Protein AF-A0A920S2D6-F1 (afdb_monomer_lite)

pLDDT: mean 80.72, std 14.24, range [43.19, 95.69]

Radius of gyration: 33.29 Å; chains: 1; bounding box: 114×48×43 Å

Secondary structure (DSSP, 8-state):
-HHHHHHHHHHHHHHHHHHTT---------EE-TTSS-EETTT--S-EEEEEHHHHHHTT--BHHHHTTTSTTEEEEE-SS-EEEEETTEE--S-TTSEEEEEEEETTEEEEEGGGGG-B--SEEEEEEEES--HHHH-TT-SSEEEEEEEPPP-TTHHHHHHHHHHHHHHHHHHHHHHHHHHHHHHHHHHHHHHHHHHHHHHTT---

Sequence (208 aa):
MKRLISSAIAVTASVMFAITNIHAAELEEIIVTATKKEESLQDVSVSVSVISGDKIQEAGLHDLKDIGQYIPNFNVSENAISTIASMRGVGVGANQSFEQSVGLFVDGVHLAKGRQFRTGLFDVERVEVLRGPQGTLFGKNTLTGAINVISAKPEIGGDLAVKFHWLLKMRTVLISLMDILIFQQVIILQLDSLLKTEKMMATSLMPT

Structure (mmCIF, N/CA/C/O backbone):
data_AF-A0A920S2D6-F1
#
_entry.id   AF-A0A920S2D6-F1
#
loop_
_atom_site.group_PDB
_atom_site.id
_atom_site.type_symbol
_atom_site.label_atom_id
_atom_site.label_alt_id
_atom_site.label_comp_id
_atom_site.label_asym_id
_atom_site.label_entity_id
_atom_site.label_seq_id
_atom_site.pdbx_PDB_ins_code
_atom_site.Cartn_x
_atom_site.Cartn_y
_atom_site.Cartn_z
_atom_site.occupancy
_atom_site.B_iso_or_equiv
_atom_site.auth_seq_id
_atom_site.auth_comp_id
_atom_site.auth_asym_id
_atom_site.auth_atom_id
_atom_site.pdbx_PDB_model_num
ATOM 1 N N . MET A 1 1 ? -66.894 -4.249 19.439 1.00 54.44 1 MET A N 1
ATOM 2 C CA . MET A 1 1 ? -65.978 -5.039 18.581 1.00 54.44 1 MET A CA 1
ATOM 3 C C . MET A 1 1 ? -65.041 -4.176 17.726 1.00 54.44 1 MET A C 1
ATOM 5 O O . MET A 1 1 ? -63.842 -4.362 17.834 1.00 54.44 1 MET A O 1
ATOM 9 N N . LYS A 1 2 ? -65.515 -3.175 16.964 1.00 43.19 2 LYS A N 1
ATOM 10 C CA . LYS A 1 2 ? -64.662 -2.373 16.048 1.00 43.19 2 LYS A CA 1
ATOM 11 C C . LYS A 1 2 ? -63.514 -1.571 16.708 1.00 43.19 2 LYS A C 1
ATOM 13 O O . LYS A 1 2 ? -62.460 -1.415 16.108 1.00 43.19 2 LYS A O 1
ATOM 18 N N . ARG A 1 3 ? -63.683 -1.111 17.957 1.00 44.62 3 ARG A N 1
ATOM 19 C CA . ARG A 1 3 ? -62.665 -0.319 18.691 1.00 44.62 3 ARG A CA 1
ATOM 20 C C . ARG A 1 3 ? -61.480 -1.155 19.198 1.00 44.62 3 ARG A C 1
ATOM 22 O O . ARG A 1 3 ? -60.373 -0.643 19.245 1.00 44.62 3 ARG A O 1
ATOM 29 N N . LEU A 1 4 ? -61.711 -2.434 19.510 1.00 51.75 4 LEU A N 1
ATOM 30 C CA . LEU A 1 4 ? -60.673 -3.371 19.971 1.00 51.75 4 LEU A CA 1
ATOM 31 C C . LEU A 1 4 ? -59.782 -3.850 18.814 1.00 51.75 4 LEU A C 1
ATOM 33 O O . LEU A 1 4 ? -58.590 -4.075 18.990 1.00 51.75 4 LEU A O 1
ATOM 37 N N . ILE A 1 5 ? -60.356 -3.945 17.612 1.00 58.28 5 ILE A N 1
ATOM 38 C CA . ILE A 1 5 ? -59.632 -4.313 16.388 1.00 58.28 5 ILE A CA 1
ATOM 39 C C . ILE A 1 5 ? -58.692 -3.171 15.965 1.00 58.28 5 ILE A C 1
ATOM 41 O O . ILE A 1 5 ? -57.544 -3.412 15.607 1.00 58.28 5 ILE A O 1
ATOM 45 N N . SER A 1 6 ? -59.137 -1.916 16.090 1.00 47.62 6 SER A N 1
ATOM 46 C CA . SER A 1 6 ? -58.326 -0.740 15.743 1.00 47.62 6 SER A CA 1
ATOM 47 C C . SER A 1 6 ? -57.113 -0.543 16.659 1.00 47.62 6 SER A C 1
ATOM 49 O O . SER A 1 6 ? -56.064 -0.117 16.183 1.00 47.62 6 SER A O 1
ATOM 51 N N . SER A 1 7 ? -57.227 -0.854 17.956 1.00 53.28 7 SER A N 1
ATOM 52 C CA . SER A 1 7 ? -56.094 -0.779 18.888 1.00 53.28 7 SER A CA 1
ATOM 53 C C . SER A 1 7 ? -55.086 -1.907 18.667 1.00 53.28 7 SER A C 1
ATOM 55 O O . SER A 1 7 ? -53.887 -1.675 18.781 1.00 53.28 7 SER A O 1
ATOM 57 N N . ALA A 1 8 ? -55.547 -3.106 18.293 1.00 57.69 8 ALA A N 1
ATOM 58 C CA . ALA A 1 8 ? -54.663 -4.231 17.991 1.00 57.69 8 ALA A CA 1
ATOM 59 C C . ALA A 1 8 ? -53.781 -3.957 16.759 1.00 57.69 8 ALA A C 1
ATOM 61 O O . ALA A 1 8 ? -52.585 -4.238 16.800 1.00 57.69 8 ALA A O 1
ATOM 62 N N . ILE A 1 9 ? -54.345 -3.336 15.714 1.00 66.75 9 ILE A N 1
ATOM 63 C CA . ILE A 1 9 ? -53.629 -2.959 14.481 1.00 66.75 9 ILE A CA 1
ATOM 64 C C . ILE A 1 9 ? -52.579 -1.867 14.750 1.00 66.75 9 ILE A C 1
ATOM 66 O O . ILE A 1 9 ? -51.469 -1.926 14.226 1.00 66.75 9 ILE A O 1
ATOM 70 N N . ALA A 1 10 ? -52.893 -0.889 15.606 1.00 61.69 10 ALA A N 1
ATOM 71 C CA . ALA A 1 10 ? -51.961 0.186 15.949 1.00 61.69 10 ALA A CA 1
ATOM 72 C C . ALA A 1 10 ? -50.738 -0.315 16.746 1.00 61.69 10 ALA A C 1
ATOM 74 O O . ALA A 1 10 ? -49.619 0.155 16.528 1.00 61.69 10 ALA A O 1
ATOM 75 N N . VAL A 1 11 ? -50.936 -1.299 17.632 1.00 65.50 11 VAL A N 1
ATOM 76 C CA . VAL A 1 11 ? -49.851 -1.929 18.406 1.00 65.50 11 VAL A CA 1
ATOM 77 C C . VAL A 1 11 ? -48.978 -2.826 17.521 1.00 65.50 11 VAL A C 1
ATOM 79 O O . VAL A 1 11 ? -47.759 -2.830 17.661 1.00 65.50 11 VAL A O 1
ATOM 82 N N . THR A 1 12 ? -49.557 -3.540 16.551 1.00 60.94 12 THR A N 1
ATOM 83 C CA . THR A 1 12 ? -48.759 -4.352 15.609 1.00 60.94 12 THR A CA 1
ATOM 84 C C . THR A 1 12 ? -47.951 -3.493 14.634 1.00 60.94 12 THR A C 1
ATOM 86 O O . THR A 1 12 ? -46.803 -3.822 14.339 1.00 60.94 12 THR A O 1
ATOM 89 N N . ALA A 1 13 ? -48.497 -2.361 14.179 1.00 61.25 13 ALA A N 1
ATOM 90 C CA . ALA A 1 13 ? -47.793 -1.441 13.284 1.00 61.25 13 ALA A CA 1
ATOM 91 C C . ALA A 1 13 ? -46.580 -0.760 13.949 1.00 61.25 13 ALA A C 1
ATOM 93 O O . ALA A 1 13 ? -45.547 -0.569 13.311 1.00 61.25 13 ALA A O 1
ATOM 94 N N . SER A 1 14 ? -46.677 -0.434 15.241 1.00 58.62 14 SER A N 1
ATOM 95 C CA . SER A 1 14 ? -45.576 0.178 16.000 1.00 58.62 14 SER A CA 1
ATOM 96 C C . SER A 1 14 ? -44.446 -0.814 16.299 1.00 58.62 14 SER A C 1
ATOM 98 O O . SER A 1 14 ? -43.276 -0.442 16.233 1.00 58.62 14 SER A O 1
ATOM 100 N N . VAL A 1 15 ? -44.770 -2.093 16.519 1.00 58.69 15 VAL A N 1
ATOM 101 C CA . VAL A 1 15 ? -43.766 -3.164 16.644 1.00 58.69 15 VAL A CA 1
ATOM 102 C C . VAL A 1 15 ? -43.052 -3.417 15.310 1.00 58.69 15 VAL A C 1
ATOM 104 O O . VAL A 1 15 ? -41.833 -3.549 15.298 1.00 58.69 15 VAL A O 1
ATOM 107 N N . MET A 1 16 ? -43.759 -3.396 14.173 1.00 57.84 16 MET A N 1
ATOM 108 C CA . MET A 1 16 ? -43.137 -3.549 12.845 1.00 57.84 16 MET A CA 1
ATOM 109 C C . MET A 1 16 ? -42.164 -2.410 12.496 1.00 57.84 16 MET A C 1
ATOM 111 O O . MET A 1 16 ? -41.121 -2.672 11.902 1.00 57.84 16 MET A O 1
ATOM 115 N N . PHE A 1 17 ? -42.455 -1.171 12.908 1.00 55.50 17 PHE A N 1
ATOM 116 C CA . PHE A 1 17 ? -41.582 -0.013 12.660 1.00 55.50 17 PHE A CA 1
ATOM 117 C C . PHE A 1 17 ? -40.307 -0.008 13.528 1.00 55.50 17 PHE A C 1
ATOM 119 O O . PHE A 1 17 ? -39.273 0.535 13.134 1.00 55.50 17 PHE A O 1
ATOM 126 N N . ALA A 1 18 ? -40.352 -0.635 14.708 1.00 54.56 18 ALA A N 1
ATOM 127 C CA . ALA A 1 18 ? -39.183 -0.779 15.576 1.00 54.56 18 ALA A CA 1
ATOM 128 C C . ALA A 1 18 ? -38.173 -1.811 15.038 1.00 54.56 18 ALA A C 1
ATOM 130 O O . ALA A 1 18 ? -36.971 -1.646 15.225 1.00 54.56 18 ALA A O 1
ATOM 131 N N . ILE A 1 19 ? -38.643 -2.842 14.325 1.00 56.62 19 ILE A N 1
ATOM 132 C CA . ILE A 1 19 ? -37.787 -3.918 13.796 1.00 56.62 19 ILE A CA 1
ATOM 133 C C . ILE A 1 19 ? -37.000 -3.453 12.554 1.00 56.62 19 ILE A C 1
ATOM 135 O O . ILE A 1 19 ? -35.908 -3.948 12.295 1.00 56.62 19 ILE A O 1
ATOM 139 N N . THR A 1 20 ? -37.493 -2.457 11.808 1.00 53.81 20 THR A N 1
ATOM 140 C CA . THR A 1 20 ? -36.834 -1.950 10.588 1.00 53.81 20 THR A CA 1
ATOM 141 C C . THR A 1 20 ? -35.658 -0.997 10.834 1.00 53.81 20 THR A C 1
ATOM 143 O O . THR A 1 20 ? -34.887 -0.752 9.910 1.00 53.81 20 THR A O 1
ATOM 146 N N . ASN A 1 21 ? -35.486 -0.474 12.055 1.00 48.88 21 ASN A N 1
ATOM 147 C CA . ASN A 1 21 ? -34.444 0.513 12.387 1.00 48.88 21 ASN A CA 1
ATOM 148 C C . ASN A 1 21 ? -33.174 -0.091 13.020 1.00 48.88 21 ASN A C 1
ATOM 150 O O . ASN A 1 21 ? -32.284 0.646 13.437 1.00 48.88 21 ASN A O 1
ATOM 154 N N . ILE A 1 22 ? -33.052 -1.421 13.066 1.00 46.78 22 ILE A N 1
ATOM 155 C CA . ILE A 1 22 ? -31.831 -2.117 13.502 1.00 46.78 22 ILE A CA 1
ATOM 156 C C . ILE A 1 22 ? -30.945 -2.363 12.271 1.00 46.78 22 ILE A C 1
ATOM 158 O O . ILE A 1 22 ? -30.680 -3.489 11.875 1.00 46.78 22 ILE A O 1
ATOM 162 N N . HIS A 1 23 ? -30.522 -1.284 11.626 1.00 43.97 23 HIS A N 1
ATOM 163 C CA . HIS A 1 23 ? -29.331 -1.284 10.783 1.00 43.97 23 HIS A CA 1
ATOM 164 C C . HIS A 1 23 ? -28.426 -0.214 11.378 1.00 43.97 23 HIS A C 1
ATOM 166 O O . HIS A 1 23 ? -28.357 0.915 10.895 1.00 43.97 23 HIS A O 1
ATOM 172 N N . ALA A 1 24 ? -27.816 -0.544 12.518 1.00 48.22 24 ALA A N 1
ATOM 173 C CA . ALA A 1 24 ? -26.667 0.209 12.980 1.00 48.22 24 ALA A CA 1
ATOM 174 C C . ALA A 1 24 ? -25.650 0.170 11.835 1.00 48.22 24 ALA A C 1
ATOM 176 O O . ALA A 1 24 ? -25.319 -0.910 11.352 1.00 48.22 24 ALA A O 1
ATOM 177 N N . ALA A 1 25 ? -25.233 1.337 11.352 1.00 50.03 25 ALA A N 1
ATOM 178 C CA . ALA A 1 25 ? -24.098 1.438 10.455 1.00 50.03 25 ALA A CA 1
ATOM 179 C C . ALA A 1 25 ? -22.881 0.903 11.221 1.00 50.03 25 ALA A C 1
ATOM 181 O O . ALA A 1 25 ? -22.296 1.616 12.036 1.00 50.03 25 ALA A O 1
ATOM 182 N N . GLU A 1 26 ? -22.573 -0.380 11.041 1.00 57.78 26 GLU A N 1
ATOM 183 C CA . GLU A 1 26 ? -21.310 -0.958 11.473 1.00 57.78 26 GLU A CA 1
ATOM 184 C C . GLU A 1 26 ? -20.218 -0.192 10.727 1.00 57.78 26 GLU A C 1
ATOM 186 O O . GLU A 1 26 ? -20.164 -0.193 9.498 1.00 57.78 26 GLU A O 1
ATOM 191 N N . LEU A 1 27 ? -19.401 0.557 11.469 1.00 63.09 27 LEU A N 1
ATOM 192 C CA . LEU A 1 27 ? -18.166 1.094 10.921 1.00 63.09 27 LEU A CA 1
ATOM 193 C C . LEU A 1 27 ? -17.284 -0.106 10.582 1.00 63.09 27 LEU A C 1
ATOM 195 O O . LEU A 1 27 ? -16.836 -0.805 11.488 1.00 63.09 27 LEU A O 1
ATOM 199 N N . GLU A 1 28 ? -17.048 -0.339 9.292 1.00 69.81 28 GLU A N 1
ATOM 200 C CA . GLU A 1 28 ? -16.042 -1.299 8.850 1.00 69.81 28 GLU A CA 1
ATOM 201 C C . GLU A 1 28 ? -14.675 -0.850 9.362 1.00 69.81 28 GLU A C 1
ATOM 203 O O . GLU A 1 28 ? -14.119 0.176 8.955 1.00 69.81 28 GLU A O 1
ATOM 208 N N . GLU A 1 29 ? -14.147 -1.616 10.308 1.00 78.69 29 GLU A N 1
ATOM 209 C CA . GLU A 1 29 ? -12.817 -1.393 10.833 1.00 78.69 29 GLU A CA 1
ATOM 210 C C . GLU A 1 29 ? -11.783 -1.966 9.861 1.00 78.69 29 GLU A C 1
ATOM 212 O O . GLU A 1 29 ? -11.682 -3.176 9.658 1.00 78.69 29 GLU A O 1
ATOM 217 N N . ILE A 1 30 ? -10.991 -1.083 9.254 1.00 83.06 30 ILE A N 1
ATOM 218 C CA . ILE A 1 30 ? -9.910 -1.484 8.356 1.00 83.06 30 ILE A CA 1
ATOM 219 C C . ILE A 1 30 ? -8.668 -1.769 9.196 1.00 83.06 30 ILE A C 1
ATOM 221 O O . ILE A 1 30 ? -7.994 -0.844 9.656 1.00 83.06 30 ILE A O 1
ATOM 225 N N . ILE A 1 31 ? -8.350 -3.052 9.355 1.00 87.75 31 ILE A N 1
ATOM 226 C CA . ILE A 1 31 ? -7.101 -3.496 9.974 1.00 87.75 31 ILE A CA 1
ATOM 227 C C . ILE A 1 31 ? -5.974 -3.422 8.948 1.00 87.75 31 ILE A C 1
ATOM 229 O O . ILE A 1 31 ? -6.094 -3.905 7.820 1.00 87.75 31 ILE A O 1
ATOM 233 N N . VAL A 1 32 ? -4.859 -2.821 9.349 1.00 90.00 32 VAL A N 1
ATOM 234 C CA . VAL A 1 32 ? -3.671 -2.669 8.514 1.00 90.00 32 VAL A CA 1
ATOM 235 C C . VAL A 1 32 ? -2.442 -3.238 9.193 1.00 90.00 32 VAL A C 1
ATOM 237 O O . VAL A 1 32 ? -2.378 -3.375 10.408 1.00 90.00 32 VAL A O 1
ATOM 240 N N . THR A 1 33 ? -1.430 -3.520 8.383 1.00 88.75 33 THR A N 1
ATOM 241 C CA . THR A 1 33 ? -0.115 -4.017 8.805 1.00 88.75 33 THR A CA 1
ATOM 242 C C . THR A 1 33 ? 1.012 -3.031 8.497 1.00 88.75 33 THR A C 1
ATOM 244 O O . THR A 1 33 ? 2.189 -3.400 8.447 1.00 88.75 33 THR A O 1
ATOM 247 N N . ALA A 1 34 ? 0.664 -1.753 8.325 1.00 82.81 34 ALA A N 1
ATOM 248 C CA . ALA A 1 34 ? 1.581 -0.674 7.966 1.00 82.81 34 ALA A CA 1
ATOM 249 C C . ALA A 1 34 ? 2.788 -0.569 8.924 1.00 82.81 34 ALA A C 1
ATOM 251 O O . ALA A 1 34 ? 3.903 -0.279 8.494 1.00 82.81 34 ALA A O 1
ATOM 252 N N . THR A 1 35 ? 2.597 -0.864 10.211 1.00 85.12 35 THR A N 1
ATOM 253 C CA . THR A 1 35 ? 3.624 -0.822 11.269 1.00 85.12 35 THR A CA 1
ATOM 254 C C . THR A 1 35 ? 4.215 -2.197 11.602 1.00 85.12 35 THR A C 1
ATOM 256 O O . THR A 1 35 ? 4.869 -2.359 12.633 1.00 85.12 35 THR A O 1
ATOM 259 N N . LYS A 1 36 ? 4.010 -3.203 10.733 1.00 86.25 36 LYS A N 1
ATOM 260 C CA . LYS A 1 36 ? 4.315 -4.631 10.980 1.00 86.25 36 LYS A CA 1
ATOM 261 C C . LYS A 1 36 ? 3.527 -5.250 12.144 1.00 86.25 36 LYS A C 1
ATOM 263 O O . LYS A 1 36 ? 3.859 -6.343 12.595 1.00 86.25 36 LYS A O 1
ATOM 268 N N . LYS A 1 37 ? 2.484 -4.568 12.609 1.00 88.19 37 LYS A N 1
ATOM 269 C CA . LYS A 1 37 ? 1.503 -5.040 13.587 1.00 88.19 37 LYS A CA 1
ATOM 270 C C . LYS A 1 37 ? 0.111 -4.795 13.024 1.00 88.19 37 LYS A C 1
ATOM 272 O O . LYS A 1 37 ? -0.055 -3.866 12.241 1.00 88.19 37 LYS A O 1
ATOM 277 N N . GLU A 1 38 ? -0.841 -5.638 13.404 1.00 89.38 38 GLU A N 1
ATOM 278 C CA . GLU A 1 38 ? -2.251 -5.438 13.075 1.00 89.38 38 GLU A CA 1
ATOM 279 C C . GLU A 1 38 ? -2.801 -4.300 13.941 1.00 89.38 38 GLU A C 1
ATOM 281 O O . GLU A 1 38 ? -2.854 -4.414 15.165 1.00 89.38 38 GLU A O 1
ATOM 286 N N . GLU A 1 39 ? -3.141 -3.182 13.303 1.00 89.12 39 GLU A N 1
ATOM 287 C CA . GLU A 1 39 ? -3.654 -1.971 13.948 1.00 89.12 39 GLU A CA 1
ATOM 288 C C . GLU A 1 39 ? -4.807 -1.394 13.119 1.00 89.12 39 GLU A C 1
ATOM 290 O O . GLU A 1 39 ? -4.848 -1.551 11.896 1.00 89.12 39 GLU A O 1
ATOM 295 N N . SER A 1 40 ? -5.745 -0.710 13.774 1.00 91.00 40 SER A N 1
ATOM 296 C CA . SER A 1 40 ? -6.823 0.003 13.089 1.00 91.00 40 SER A CA 1
ATOM 297 C C . SER A 1 40 ? -6.255 1.154 12.264 1.00 91.00 40 SER A C 1
ATOM 299 O O . SER A 1 40 ? -5.409 1.908 12.749 1.00 91.00 40 SER A O 1
ATOM 301 N N . LEU A 1 41 ? -6.745 1.359 11.037 1.00 88.06 41 LEU A N 1
ATOM 302 C CA . LEU A 1 41 ? -6.325 2.475 10.179 1.00 88.06 41 LEU A CA 1
ATOM 303 C C . LEU A 1 41 ? -6.440 3.843 10.882 1.00 88.06 41 LEU A C 1
ATOM 305 O O . LEU A 1 41 ? -5.667 4.751 10.582 1.00 88.06 41 LEU A O 1
ATOM 309 N N . GLN A 1 42 ? -7.390 3.983 11.811 1.00 88.00 42 GLN A N 1
ATOM 310 C CA . GLN A 1 42 ? -7.630 5.216 12.566 1.00 88.00 42 GLN A CA 1
ATOM 311 C C . GLN A 1 42 ? -6.576 5.479 13.656 1.00 88.00 42 GLN A C 1
ATOM 313 O O . GLN A 1 42 ? -6.322 6.637 13.980 1.00 88.00 42 GLN A O 1
ATOM 318 N N . ASP A 1 43 ? -5.931 4.430 14.172 1.00 89.62 43 ASP A N 1
ATOM 319 C CA . ASP A 1 43 ? -4.952 4.510 15.267 1.00 89.62 43 ASP A CA 1
ATOM 320 C C . ASP A 1 43 ? -3.498 4.548 14.769 1.00 89.62 43 ASP A C 1
ATOM 322 O O . ASP A 1 43 ? -2.557 4.857 15.509 1.00 89.62 43 ASP A O 1
ATOM 326 N N . VAL A 1 44 ? -3.291 4.247 13.487 1.00 89.38 44 VAL A N 1
ATOM 327 C CA . VAL A 1 44 ? -1.966 4.163 12.877 1.00 89.38 44 VAL A CA 1
ATOM 328 C C . VAL A 1 44 ? -1.330 5.550 12.777 1.00 89.38 44 VAL A C 1
ATOM 330 O O . VAL A 1 44 ? -1.765 6.430 12.037 1.00 89.38 44 VAL A O 1
ATOM 333 N N . SER A 1 45 ? -0.205 5.726 13.470 1.00 86.19 45 SER A N 1
ATOM 334 C CA . SER A 1 45 ? 0.525 7.001 13.555 1.00 86.19 45 SER A CA 1
ATOM 335 C C . SER A 1 45 ? 1.453 7.273 12.356 1.00 86.19 45 SER A C 1
ATOM 337 O O . SER A 1 45 ? 2.487 7.929 12.490 1.00 86.19 45 SER A O 1
ATOM 339 N N . VAL A 1 46 ? 1.117 6.764 11.168 1.00 86.81 46 VAL A N 1
ATOM 340 C CA . VAL A 1 46 ? 1.852 7.018 9.918 1.00 86.81 46 VAL A CA 1
ATOM 341 C C . VAL A 1 46 ? 0.896 7.390 8.792 1.00 86.81 46 VAL A C 1
ATOM 343 O O . VAL A 1 46 ? -0.260 6.984 8.768 1.00 86.81 46 VAL A O 1
ATOM 346 N N . SER A 1 47 ? 1.383 8.163 7.817 1.00 89.88 47 SER A N 1
ATOM 347 C CA . SER A 1 47 ? 0.576 8.528 6.650 1.00 89.88 47 SER A CA 1
ATOM 348 C C . SER A 1 47 ? 0.418 7.326 5.721 1.00 89.88 47 SER A C 1
ATOM 350 O O . SER A 1 47 ? 1.227 7.119 4.814 1.00 89.88 47 SER A O 1
ATOM 352 N N . VAL A 1 48 ? -0.638 6.555 5.947 1.00 91.38 48 VAL A N 1
ATOM 353 C CA . VAL A 1 48 ? -1.018 5.400 5.137 1.00 91.38 48 VAL A CA 1
ATOM 354 C C . VAL A 1 48 ? -2.296 5.704 4.356 1.00 91.38 48 VAL A C 1
ATOM 356 O O . VAL A 1 48 ? -3.139 6.498 4.773 1.00 91.38 48 VAL A O 1
ATOM 359 N N . SER A 1 49 ? -2.417 5.117 3.175 1.00 93.12 49 SER A N 1
ATOM 360 C CA . SER A 1 49 ? -3.690 4.979 2.478 1.00 93.12 49 SER A CA 1
ATOM 361 C C . SER A 1 49 ? -3.901 3.525 2.121 1.00 93.12 49 SER A C 1
ATOM 363 O O . SER A 1 49 ? -2.949 2.835 1.771 1.00 93.12 49 SER A O 1
ATOM 365 N N . VAL A 1 50 ? -5.146 3.079 2.214 1.00 93.94 50 VAL A N 1
ATOM 366 C CA . VAL A 1 50 ? -5.518 1.684 2.003 1.00 93.94 50 VAL A CA 1
ATOM 367 C C . VAL A 1 50 ? -6.570 1.628 0.918 1.00 93.94 50 VAL A C 1
ATOM 369 O O . VAL A 1 50 ? -7.490 2.444 0.909 1.00 93.94 50 VAL A O 1
ATOM 372 N N . ILE A 1 51 ? -6.425 0.668 0.015 1.00 94.06 51 ILE A N 1
ATOM 373 C CA . ILE A 1 51 ? -7.462 0.301 -0.944 1.00 94.06 51 ILE A CA 1
ATOM 374 C C . ILE A 1 51 ? -7.783 -1.170 -0.703 1.00 94.06 51 ILE A C 1
ATOM 376 O O . ILE A 1 51 ? -6.880 -2.004 -0.764 1.00 94.06 51 ILE A O 1
ATOM 380 N N . SER A 1 52 ? -9.039 -1.474 -0.379 1.00 93.94 52 SER A N 1
ATOM 381 C CA . SER A 1 52 ? -9.507 -2.844 -0.150 1.00 93.94 52 SER A CA 1
ATOM 382 C C . SER A 1 52 ? -9.584 -3.643 -1.452 1.00 93.94 52 SER A C 1
ATOM 384 O O . SER A 1 52 ? -9.735 -3.073 -2.535 1.00 93.94 52 SER A O 1
ATOM 386 N N . GLY A 1 53 ? -9.513 -4.967 -1.338 1.00 92.75 53 GLY A N 1
ATOM 387 C CA . GLY A 1 53 ? -9.689 -5.914 -2.437 1.00 92.75 53 GLY A CA 1
ATOM 388 C C . GLY A 1 53 ? -11.011 -5.726 -3.169 1.00 92.75 53 GLY A C 1
ATOM 389 O O . GLY A 1 53 ? -11.025 -5.622 -4.394 1.00 92.75 53 GLY A O 1
ATOM 390 N N . ASP A 1 54 ? -12.099 -5.545 -2.419 1.00 92.06 54 ASP A N 1
ATOM 391 C CA . ASP A 1 54 ? -13.422 -5.264 -2.984 1.00 92.06 54 ASP A CA 1
ATOM 392 C C . ASP A 1 54 ? -13.404 -4.003 -3.844 1.00 92.06 54 ASP A C 1
ATOM 394 O O . ASP A 1 54 ? -13.961 -3.981 -4.941 1.00 92.06 54 ASP A O 1
ATOM 398 N N . LYS A 1 55 ? -12.698 -2.957 -3.393 1.00 92.69 55 LYS A N 1
ATOM 399 C CA . LYS A 1 55 ? -12.591 -1.717 -4.160 1.00 92.69 55 LYS A CA 1
ATOM 400 C C . LYS A 1 55 ? -11.731 -1.879 -5.407 1.00 92.69 55 LYS A C 1
ATOM 402 O O . LYS A 1 55 ? -12.067 -1.310 -6.444 1.00 92.69 55 LYS A O 1
ATOM 407 N N . ILE A 1 56 ? -10.643 -2.644 -5.315 1.00 94.38 56 ILE A N 1
ATOM 408 C CA . ILE A 1 56 ? -9.789 -3.003 -6.457 1.00 94.38 56 ILE A CA 1
ATOM 409 C C . ILE A 1 56 ? -10.622 -3.733 -7.514 1.00 94.38 56 ILE A C 1
ATOM 411 O O . ILE A 1 56 ? -10.545 -3.392 -8.694 1.00 94.38 56 ILE A O 1
ATOM 415 N N . GLN A 1 57 ? -11.470 -4.673 -7.093 1.00 92.69 57 GLN A N 1
ATOM 416 C CA . GLN A 1 57 ? -12.323 -5.444 -7.989 1.00 92.69 57 GLN A CA 1
ATOM 417 C C . GLN A 1 57 ? -13.463 -4.604 -8.583 1.00 92.69 57 GLN A C 1
ATOM 419 O O . GLN A 1 57 ? -13.659 -4.621 -9.797 1.00 92.69 57 GLN A O 1
ATOM 424 N N . GLU A 1 58 ? -14.181 -3.835 -7.760 1.00 93.50 58 GLU A N 1
ATOM 425 C CA . GLU A 1 58 ? -15.299 -2.984 -8.190 1.00 93.50 58 GLU A CA 1
ATOM 426 C C . GLU A 1 58 ? -14.842 -1.905 -9.182 1.00 93.50 58 GLU A C 1
ATOM 428 O O . GLU A 1 58 ? -15.500 -1.658 -10.193 1.00 93.50 58 GLU A O 1
ATOM 433 N N . ALA A 1 59 ? -13.703 -1.264 -8.909 1.00 93.31 59 ALA A N 1
ATOM 434 C CA . ALA A 1 59 ? -13.166 -0.202 -9.752 1.00 93.31 59 ALA A CA 1
ATOM 435 C C . ALA A 1 59 ? -12.335 -0.719 -10.941 1.00 93.31 59 ALA A C 1
ATOM 437 O O . ALA A 1 59 ? -11.857 0.094 -11.732 1.00 93.31 59 ALA A O 1
ATOM 438 N N . GLY A 1 60 ? -12.167 -2.041 -11.080 1.00 92.56 60 GLY A N 1
ATOM 439 C CA . GLY A 1 60 ? -11.409 -2.653 -12.173 1.00 92.56 60 GLY A CA 1
ATOM 440 C C . GLY A 1 60 ? -9.929 -2.265 -12.177 1.00 92.56 60 GLY A C 1
ATOM 441 O O . GLY A 1 60 ? -9.365 -2.028 -13.241 1.00 92.56 60 GLY A O 1
ATOM 442 N N . LEU A 1 61 ? -9.311 -2.151 -10.999 1.00 94.44 61 LEU A N 1
ATOM 443 C CA . LEU A 1 61 ? -7.898 -1.790 -10.866 1.00 94.44 61 LEU A CA 1
ATOM 444 C C . LEU A 1 61 ? -7.050 -3.040 -11.089 1.00 94.44 61 LEU A C 1
ATOM 446 O O . LEU A 1 61 ? -7.160 -4.011 -10.341 1.00 94.44 61 LEU A O 1
ATOM 450 N N . HIS A 1 62 ? -6.208 -3.034 -12.117 1.00 94.00 62 HIS A N 1
ATOM 451 C CA . HIS A 1 62 ? -5.478 -4.232 -12.528 1.00 94.00 62 HIS A CA 1
ATOM 452 C C . HIS A 1 62 ? -4.038 -4.260 -12.023 1.00 94.00 62 HIS A C 1
ATOM 454 O O . HIS A 1 62 ? -3.462 -5.339 -11.885 1.00 94.00 62 HIS A O 1
ATOM 460 N N . ASP A 1 63 ? -3.447 -3.100 -11.744 1.00 93.94 63 ASP A N 1
ATOM 461 C CA . ASP A 1 63 ? -2.051 -2.980 -11.334 1.00 93.94 63 ASP A CA 1
ATOM 462 C C . ASP A 1 63 ? -1.799 -1.775 -10.402 1.00 93.94 63 ASP A C 1
ATOM 464 O O . ASP A 1 63 ? -2.691 -0.996 -10.055 1.00 93.94 63 ASP A O 1
ATOM 468 N N . LEU A 1 64 ? -0.543 -1.604 -9.979 1.00 94.62 64 LEU A N 1
ATOM 469 C CA . LEU A 1 64 ? -0.140 -0.493 -9.111 1.00 94.62 64 LEU A CA 1
ATOM 470 C C . LEU A 1 64 ? -0.195 0.886 -9.786 1.00 94.62 64 LEU A C 1
ATOM 472 O O . LEU A 1 64 ? -0.174 1.902 -9.088 1.00 94.62 64 LEU A O 1
ATOM 476 N N . LYS A 1 65 ? -0.243 0.958 -11.117 1.00 94.38 65 LYS A N 1
ATOM 477 C CA . LYS A 1 65 ? -0.404 2.225 -11.835 1.00 94.38 65 LYS A CA 1
ATOM 478 C C . LYS A 1 65 ? -1.839 2.723 -11.706 1.00 94.38 65 LYS A C 1
ATOM 480 O O . LYS A 1 65 ? -2.028 3.916 -11.468 1.00 94.38 65 LYS A O 1
ATOM 485 N N . ASP A 1 66 ? -2.818 1.825 -11.751 1.00 94.38 66 ASP A N 1
ATOM 486 C CA . ASP A 1 66 ? -4.223 2.157 -11.493 1.00 94.38 66 ASP A CA 1
ATOM 487 C C . ASP A 1 66 ? -4.438 2.630 -10.048 1.00 94.38 66 ASP A C 1
ATOM 489 O O . ASP A 1 66 ? -5.110 3.635 -9.811 1.00 94.38 66 ASP A O 1
ATOM 493 N N . ILE A 1 67 ? -3.772 1.991 -9.079 1.00 93.94 67 ILE A N 1
ATOM 494 C CA . ILE A 1 67 ? -3.763 2.429 -7.669 1.00 93.94 67 ILE A CA 1
ATOM 495 C C . ILE A 1 67 ? -3.266 3.876 -7.527 1.00 93.94 67 ILE A C 1
ATOM 497 O O . ILE A 1 67 ? -3.800 4.644 -6.723 1.00 93.94 67 ILE A O 1
ATOM 501 N N . GLY A 1 68 ? -2.276 4.283 -8.328 1.00 92.25 68 GLY A N 1
ATOM 502 C CA . GLY A 1 68 ? -1.752 5.653 -8.352 1.00 92.25 68 GLY A CA 1
ATOM 503 C C . GLY A 1 68 ? -2.805 6.730 -8.633 1.00 92.25 68 GLY A C 1
ATOM 504 O O . GLY A 1 68 ? -2.637 7.867 -8.204 1.00 92.25 68 GLY A O 1
ATOM 505 N N . GLN A 1 69 ? -3.924 6.386 -9.276 1.00 91.31 69 GLN A N 1
ATOM 506 C CA . GLN A 1 69 ? -5.017 7.330 -9.541 1.00 91.31 69 GLN A CA 1
ATOM 507 C C . GLN A 1 69 ? -5.824 7.674 -8.278 1.00 91.31 69 GLN A C 1
ATOM 509 O O . GLN A 1 69 ? -6.418 8.747 -8.194 1.00 91.31 69 GLN A O 1
ATOM 514 N N . TYR A 1 70 ? -5.819 6.785 -7.282 1.00 92.19 70 TYR A N 1
ATOM 515 C CA . TYR A 1 70 ? -6.548 6.937 -6.020 1.00 92.19 70 TYR A CA 1
ATOM 516 C C . TYR A 1 70 ? -5.651 7.416 -4.878 1.00 92.19 70 TYR A C 1
ATOM 518 O O . TYR A 1 70 ? -6.136 7.961 -3.884 1.00 92.19 70 TYR A O 1
ATOM 526 N N . ILE A 1 71 ? -4.337 7.219 -5.003 1.00 92.44 71 ILE A N 1
ATOM 527 C CA . ILE A 1 71 ? -3.379 7.583 -3.966 1.00 92.44 71 ILE A CA 1
ATOM 528 C C . ILE A 1 71 ? -2.692 8.906 -4.315 1.00 92.44 71 ILE A C 1
ATOM 530 O O . ILE A 1 71 ? -1.910 8.976 -5.264 1.00 92.44 71 ILE A O 1
ATOM 534 N N . PRO A 1 72 ? -2.883 9.964 -3.508 1.00 88.12 72 PRO A N 1
ATOM 535 C CA . PRO A 1 72 ? -2.263 11.245 -3.789 1.00 88.12 72 PRO A CA 1
ATOM 536 C C . PRO A 1 72 ? -0.742 11.136 -3.702 1.00 88.12 72 PRO A C 1
ATOM 538 O O . PRO A 1 72 ? -0.187 10.576 -2.750 1.00 88.12 72 PRO A O 1
ATOM 541 N N . ASN A 1 73 ? -0.071 11.770 -4.663 1.00 90.38 73 ASN A N 1
ATOM 542 C CA . ASN A 1 73 ? 1.384 11.821 -4.759 1.00 90.38 73 ASN A CA 1
ATOM 543 C C . ASN A 1 73 ? 2.053 10.456 -4.967 1.00 90.38 73 ASN A C 1
ATOM 545 O O . ASN A 1 73 ? 3.234 10.345 -4.655 1.00 90.38 73 ASN A O 1
ATOM 549 N N . PHE A 1 74 ? 1.349 9.444 -5.471 1.00 93.88 74 PHE A N 1
ATOM 550 C CA . PHE A 1 74 ? 1.941 8.189 -5.925 1.00 93.88 74 PHE A CA 1
ATOM 551 C C . PHE A 1 74 ? 1.710 8.039 -7.429 1.00 93.88 74 PHE A C 1
ATOM 553 O O . PHE A 1 74 ? 0.615 8.290 -7.916 1.00 93.88 74 PHE A O 1
ATOM 560 N N . ASN A 1 75 ? 2.748 7.671 -8.174 1.00 93.75 75 ASN A N 1
ATOM 561 C CA . ASN A 1 75 ? 2.648 7.470 -9.612 1.00 93.75 75 ASN A CA 1
ATOM 562 C C . ASN A 1 75 ? 3.568 6.334 -10.059 1.00 93.75 75 ASN A C 1
ATOM 564 O O . ASN A 1 75 ? 4.716 6.237 -9.622 1.00 93.75 75 ASN A O 1
ATOM 568 N N . VAL A 1 76 ? 3.083 5.519 -10.992 1.00 93.88 76 VAL A N 1
ATOM 569 C CA . VAL A 1 76 ? 3.888 4.512 -11.684 1.00 93.88 76 VAL A CA 1
ATOM 570 C C . VAL A 1 76 ? 3.927 4.883 -13.158 1.00 93.88 76 VAL A C 1
ATOM 572 O O . VAL A 1 76 ? 2.915 4.868 -13.851 1.00 93.88 76 VAL A O 1
ATOM 575 N N . SER A 1 77 ? 5.113 5.242 -13.638 1.00 91.62 77 SER A N 1
ATOM 576 C CA . SER A 1 77 ? 5.364 5.484 -15.055 1.00 91.62 77 SER A CA 1
ATOM 577 C C . SER A 1 77 ? 5.972 4.237 -15.676 1.00 91.62 77 SER A C 1
ATOM 579 O O . SER A 1 77 ? 6.913 3.663 -15.131 1.00 91.62 77 SER A O 1
ATOM 581 N N . GLU A 1 78 ? 5.459 3.815 -16.823 1.00 89.69 78 GLU A N 1
ATOM 582 C CA . GLU A 1 78 ? 5.970 2.663 -17.5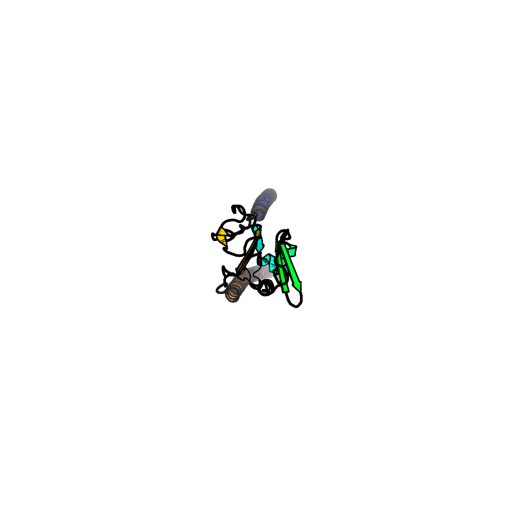56 1.00 89.69 78 GLU A CA 1
ATOM 583 C C . GLU A 1 78 ? 6.202 3.006 -19.029 1.00 89.69 78 GLU A C 1
ATOM 585 O O . GLU A 1 78 ? 5.475 3.787 -19.640 1.00 89.69 78 GLU A O 1
ATOM 590 N N . ASN A 1 79 ? 7.229 2.397 -19.610 1.00 86.31 79 ASN A N 1
ATOM 591 C CA . ASN A 1 79 ? 7.462 2.345 -21.046 1.00 86.31 79 ASN A CA 1
ATOM 592 C C . ASN A 1 79 ? 7.920 0.925 -21.427 1.00 86.31 79 ASN A C 1
ATOM 594 O O . ASN A 1 79 ? 7.990 0.034 -20.580 1.00 86.31 79 ASN A O 1
ATOM 598 N N . ALA A 1 80 ? 8.259 0.700 -22.699 1.00 84.94 80 ALA A N 1
ATOM 599 C CA . ALA A 1 80 ? 8.616 -0.630 -23.205 1.00 84.94 80 ALA A CA 1
ATOM 600 C C . ALA A 1 80 ? 9.783 -1.308 -22.454 1.00 84.94 80 ALA A C 1
ATOM 602 O O . ALA A 1 80 ? 9.883 -2.533 -22.446 1.00 84.94 80 ALA A O 1
ATOM 603 N N . ILE A 1 81 ? 10.667 -0.524 -21.832 1.00 84.88 81 ILE A N 1
ATOM 604 C CA . ILE A 1 81 ? 11.911 -1.009 -21.225 1.00 84.88 81 ILE A CA 1
ATOM 605 C C . ILE A 1 81 ? 12.030 -0.690 -19.734 1.00 84.88 81 ILE A C 1
ATOM 607 O O . ILE A 1 81 ? 12.906 -1.222 -19.069 1.00 84.88 81 ILE A O 1
ATOM 611 N N . SER A 1 82 ? 11.212 0.178 -19.163 1.00 88.62 82 SER A N 1
ATOM 612 C CA . SER A 1 82 ? 11.407 0.652 -17.795 1.00 88.62 82 SER A CA 1
ATOM 613 C C . SER A 1 82 ? 10.083 0.944 -17.121 1.00 88.62 82 SER A C 1
ATOM 615 O O . SER A 1 82 ? 9.118 1.367 -17.751 1.00 88.62 82 SER A O 1
ATOM 617 N N . THR A 1 83 ? 10.074 0.722 -15.816 1.00 92.56 83 THR A N 1
ATOM 618 C CA . THR A 1 83 ? 8.970 1.055 -14.929 1.00 92.56 83 THR A CA 1
ATOM 619 C C . THR A 1 83 ? 9.576 1.796 -13.755 1.00 92.56 83 THR A C 1
ATOM 621 O O . THR A 1 83 ? 10.550 1.322 -13.164 1.00 92.56 83 THR A O 1
ATOM 624 N N . ILE A 1 84 ? 9.039 2.975 -13.478 1.00 92.88 84 ILE A N 1
ATOM 625 C CA . ILE A 1 84 ? 9.521 3.901 -12.467 1.00 92.88 84 ILE A CA 1
ATOM 626 C C . ILE A 1 84 ? 8.363 4.183 -11.527 1.00 92.88 84 ILE A C 1
ATOM 628 O O . ILE A 1 84 ? 7.362 4.778 -11.928 1.00 92.88 84 ILE A O 1
ATOM 632 N N . ALA A 1 85 ? 8.525 3.783 -10.274 1.00 93.31 85 ALA A N 1
ATOM 633 C CA . ALA A 1 85 ? 7.642 4.210 -9.205 1.00 93.31 85 ALA A CA 1
ATOM 634 C C . ALA A 1 85 ? 8.179 5.506 -8.600 1.00 93.31 85 ALA A C 1
ATOM 636 O O . ALA A 1 85 ? 9.356 5.599 -8.239 1.00 93.31 85 ALA A O 1
ATOM 637 N N . SER A 1 86 ? 7.315 6.508 -8.485 1.00 93.25 86 SER A N 1
ATOM 638 C CA . SER A 1 86 ? 7.634 7.764 -7.827 1.00 93.25 86 SER A CA 1
ATOM 639 C C . SER A 1 86 ? 6.595 8.103 -6.775 1.00 93.25 86 SER A C 1
ATOM 641 O O . SER A 1 86 ? 5.408 7.795 -6.894 1.00 93.25 86 SER A O 1
ATOM 643 N N . MET A 1 87 ? 7.058 8.752 -5.713 1.00 93.12 87 MET A N 1
ATOM 644 C CA . MET A 1 87 ? 6.186 9.258 -4.670 1.00 93.12 87 MET A CA 1
ATOM 645 C C . MET A 1 87 ? 6.618 10.673 -4.280 1.00 93.12 87 MET A C 1
ATOM 647 O O . MET A 1 87 ? 7.804 10.975 -4.208 1.00 93.12 87 MET A O 1
ATOM 651 N N . ARG A 1 88 ? 5.666 11.598 -4.120 1.00 89.69 88 ARG A N 1
ATOM 652 C CA . ARG A 1 88 ? 5.949 13.039 -3.933 1.00 89.69 88 ARG A CA 1
ATOM 653 C C . ARG A 1 88 ? 6.930 13.600 -4.981 1.00 89.69 88 ARG A C 1
ATOM 655 O O . ARG A 1 88 ? 7.788 14.415 -4.663 1.00 89.69 88 ARG A O 1
ATOM 662 N N . GLY A 1 89 ? 6.836 13.116 -6.223 1.00 88.38 89 GLY A N 1
ATOM 663 C CA . GLY A 1 89 ? 7.712 13.515 -7.332 1.00 88.38 89 GLY A CA 1
ATOM 664 C C . GLY A 1 89 ? 9.131 12.932 -7.299 1.00 88.38 89 GLY A C 1
ATOM 665 O O . GLY A 1 89 ? 9.901 13.182 -8.220 1.00 88.38 89 GLY A O 1
ATOM 666 N N . VAL A 1 90 ? 9.484 12.131 -6.290 1.00 89.38 90 VAL A N 1
ATOM 667 C CA . VAL A 1 90 ? 10.803 11.495 -6.176 1.00 89.38 90 VAL A CA 1
ATOM 668 C C . VAL A 1 90 ? 10.709 10.050 -6.653 1.00 89.38 90 VAL A C 1
ATOM 670 O O . VAL A 1 90 ? 9.941 9.252 -6.118 1.00 89.38 90 VAL A O 1
ATOM 673 N N . GLY A 1 91 ? 11.496 9.722 -7.671 1.00 87.56 91 GLY A N 1
ATOM 674 C CA . GLY A 1 91 ? 11.622 8.393 -8.260 1.00 87.56 91 GLY A CA 1
ATOM 675 C C . GLY A 1 91 ? 13.059 8.156 -8.711 1.00 87.56 91 GLY A C 1
ATOM 676 O O . GLY A 1 91 ? 13.879 9.078 -8.716 1.00 87.56 91 GLY A O 1
ATOM 677 N N . VAL A 1 92 ? 13.368 6.931 -9.121 1.00 86.81 92 VAL A N 1
ATOM 678 C CA . VAL A 1 92 ? 14.651 6.634 -9.774 1.00 86.81 92 VAL A CA 1
ATOM 679 C C . VAL A 1 92 ? 14.566 6.895 -11.278 1.00 86.81 92 VAL A C 1
ATOM 681 O O . VAL A 1 92 ? 13.493 6.836 -11.870 1.00 86.81 92 VAL A O 1
ATOM 684 N N . GLY A 1 93 ? 15.697 7.199 -11.917 1.00 83.56 93 GLY A N 1
ATOM 685 C CA . GLY A 1 93 ? 15.752 7.339 -13.375 1.00 83.56 93 GLY A CA 1
ATOM 686 C C . GLY A 1 93 ? 15.439 6.029 -14.114 1.00 83.56 93 GLY A C 1
ATOM 687 O O . GLY A 1 93 ? 15.323 4.963 -13.510 1.00 83.56 93 GLY A O 1
ATOM 688 N N . ALA A 1 94 ? 15.361 6.094 -15.445 1.00 82.75 94 ALA A N 1
ATOM 689 C CA . ALA A 1 94 ? 15.046 4.957 -16.318 1.00 82.75 94 ALA A CA 1
ATOM 690 C C . ALA A 1 94 ? 16.214 3.953 -16.468 1.00 82.75 94 ALA A C 1
ATOM 692 O O . ALA A 1 94 ? 16.665 3.666 -17.574 1.00 82.75 94 ALA A O 1
ATOM 693 N N . ASN A 1 95 ? 16.727 3.420 -15.355 1.00 85.06 95 ASN A N 1
ATOM 694 C CA . ASN A 1 95 ? 17.797 2.424 -15.331 1.00 85.06 95 ASN A CA 1
ATOM 695 C C . ASN A 1 95 ? 17.313 1.130 -14.659 1.00 85.06 95 ASN A C 1
ATOM 697 O O . ASN A 1 95 ? 17.045 1.103 -13.460 1.00 85.06 95 ASN A O 1
ATOM 701 N N . GLN A 1 96 ? 17.236 0.038 -15.424 1.00 83.44 96 GLN A N 1
ATOM 702 C CA . GLN A 1 96 ? 16.757 -1.261 -14.931 1.00 83.44 96 GLN A CA 1
ATOM 703 C C . GLN A 1 96 ? 17.670 -1.899 -13.872 1.00 83.44 96 GLN A C 1
ATOM 705 O O . GLN A 1 96 ? 17.221 -2.750 -13.098 1.00 83.44 96 GLN A O 1
ATOM 710 N N . SER A 1 97 ? 18.950 -1.523 -13.839 1.00 86.62 97 SER A N 1
ATOM 711 C CA . SER A 1 97 ? 19.903 -2.060 -12.869 1.00 86.62 97 SER A CA 1
ATOM 712 C C . SER A 1 97 ? 19.634 -1.523 -11.463 1.00 86.62 97 SER A C 1
ATOM 714 O O . SER A 1 97 ? 19.959 -2.200 -10.485 1.00 86.62 97 SER A O 1
ATOM 716 N N . PHE A 1 98 ? 18.989 -0.358 -11.347 1.00 87.62 98 PHE A N 1
ATOM 717 C CA . PHE A 1 98 ? 18.702 0.285 -10.069 1.00 87.62 98 PHE A CA 1
ATOM 718 C C . PHE A 1 98 ? 17.492 -0.329 -9.361 1.00 87.62 98 PHE A C 1
ATOM 720 O O . PHE A 1 98 ? 16.541 -0.815 -9.978 1.00 87.62 98 PHE A O 1
ATOM 727 N N . GLU A 1 99 ? 17.560 -0.330 -8.032 1.00 89.44 99 GLU A N 1
ATOM 728 C CA . GLU A 1 99 ? 16.406 -0.601 -7.176 1.00 89.44 99 GLU A CA 1
ATOM 729 C C . GLU A 1 99 ? 15.535 0.665 -7.106 1.00 89.44 99 GLU A C 1
ATOM 731 O O . GLU A 1 99 ? 16.051 1.776 -7.223 1.00 89.44 99 GLU A O 1
ATOM 736 N N . GLN A 1 100 ? 14.216 0.508 -6.999 1.00 92.06 100 GLN A N 1
ATOM 737 C CA . GLN A 1 100 ? 13.284 1.645 -6.957 1.00 92.06 100 GLN A CA 1
ATOM 738 C C . GLN A 1 100 ? 13.398 2.417 -5.635 1.00 92.06 100 GLN A C 1
ATOM 740 O O . GLN A 1 100 ? 13.745 1.835 -4.620 1.00 92.06 100 GLN A O 1
ATOM 745 N N . SER A 1 101 ? 13.092 3.721 -5.618 1.00 90.38 101 SER A N 1
ATOM 746 C CA . SER A 1 101 ? 13.125 4.547 -4.389 1.00 90.38 101 SER A CA 1
ATOM 747 C C . SER A 1 101 ? 11.884 4.391 -3.500 1.00 90.38 101 SER A C 1
ATOM 749 O O . SER A 1 101 ? 11.876 4.837 -2.347 1.00 90.38 101 SER A O 1
ATOM 751 N N . VAL A 1 102 ? 10.833 3.799 -4.067 1.00 93.94 102 VAL A N 1
ATOM 752 C CA . VAL A 1 102 ? 9.642 3.315 -3.373 1.00 93.94 102 VAL A CA 1
ATOM 753 C C . VAL A 1 102 ? 9.812 1.807 -3.226 1.00 93.94 102 VAL A C 1
ATOM 755 O O . VAL A 1 102 ? 10.012 1.122 -4.229 1.00 93.94 102 VAL A O 1
ATOM 758 N N . GLY A 1 103 ? 9.741 1.288 -2.002 1.00 94.00 103 GLY A N 1
ATOM 759 C CA . GLY A 1 103 ? 9.833 -0.155 -1.780 1.00 94.00 103 GLY A CA 1
ATOM 760 C C . GLY A 1 103 ? 8.484 -0.819 -2.018 1.00 94.00 103 GLY A C 1
ATOM 761 O O . GLY A 1 103 ? 7.480 -0.368 -1.473 1.00 94.00 103 GLY A O 1
ATOM 762 N N . LEU A 1 104 ? 8.455 -1.885 -2.814 1.00 94.50 104 LEU A N 1
ATOM 763 C CA . LEU A 1 104 ? 7.270 -2.718 -3.009 1.00 94.50 104 LEU A CA 1
ATOM 764 C C . LEU A 1 104 ? 7.418 -4.003 -2.205 1.00 94.50 104 LEU A C 1
ATOM 766 O O . LEU A 1 104 ? 8.461 -4.651 -2.258 1.00 94.50 104 LEU A O 1
ATOM 770 N N . PHE A 1 105 ? 6.373 -4.376 -1.484 1.00 94.06 105 PHE A N 1
ATOM 771 C CA . PHE A 1 105 ? 6.295 -5.587 -0.690 1.00 94.06 105 PHE A CA 1
ATOM 772 C C . PHE A 1 105 ? 5.022 -6.332 -1.060 1.00 94.06 105 PHE A C 1
ATOM 774 O O . PHE A 1 105 ? 3.962 -5.721 -1.154 1.00 94.06 105 PHE A O 1
ATOM 781 N N . VAL A 1 106 ? 5.134 -7.638 -1.270 1.00 94.12 106 VAL A N 1
ATOM 782 C CA . VAL A 1 106 ? 3.990 -8.539 -1.449 1.00 94.12 106 VAL A CA 1
ATOM 783 C C . VAL A 1 106 ? 4.094 -9.588 -0.358 1.00 94.12 106 VAL A C 1
ATOM 785 O O . VAL A 1 106 ? 5.116 -10.270 -0.276 1.00 94.12 106 VAL A O 1
ATOM 788 N N . ASP A 1 107 ? 3.109 -9.635 0.536 1.00 92.06 107 ASP A N 1
ATOM 789 C CA . ASP A 1 107 ? 3.082 -10.537 1.695 1.00 92.06 107 ASP A CA 1
ATOM 790 C C . ASP A 1 107 ? 4.388 -10.497 2.518 1.00 92.06 107 ASP A C 1
ATOM 792 O O . ASP A 1 107 ? 4.923 -11.504 2.978 1.00 92.06 107 ASP A O 1
ATOM 796 N N . GLY A 1 108 ? 4.953 -9.293 2.666 1.00 89.94 108 GLY A N 1
ATOM 797 C CA . GLY A 1 108 ? 6.209 -9.052 3.382 1.00 89.94 108 GLY A CA 1
ATOM 798 C C . GLY A 1 108 ? 7.495 -9.287 2.578 1.00 89.94 108 GLY A C 1
ATOM 799 O O . GLY A 1 108 ? 8.573 -8.939 3.065 1.00 89.94 108 GLY A O 1
ATOM 800 N N . VAL A 1 109 ? 7.419 -9.796 1.346 1.00 91.62 109 VAL A N 1
ATOM 801 C CA . VAL A 1 109 ? 8.578 -10.023 0.469 1.00 91.62 109 VAL A CA 1
ATOM 802 C C . VAL A 1 109 ? 8.880 -8.782 -0.363 1.00 91.62 109 VAL A C 1
ATOM 804 O O . VAL A 1 109 ? 8.033 -8.301 -1.110 1.00 91.62 109 VAL A O 1
ATOM 807 N N . HIS A 1 110 ? 10.111 -8.277 -0.272 1.00 92.44 110 HIS A N 1
ATOM 808 C CA . HIS A 1 110 ? 10.534 -7.080 -0.999 1.00 92.44 110 HIS A CA 1
ATOM 809 C C . HIS A 1 110 ? 10.787 -7.347 -2.491 1.00 92.44 110 HIS A C 1
ATOM 811 O O . HIS A 1 110 ? 11.619 -8.179 -2.863 1.00 92.44 110 HIS A O 1
ATOM 817 N N . LEU A 1 111 ? 10.137 -6.559 -3.345 1.00 93.00 111 LEU A N 1
ATOM 818 C CA . LEU A 1 111 ? 10.280 -6.543 -4.795 1.00 93.00 111 LEU A CA 1
ATOM 819 C C . LEU A 1 111 ? 11.031 -5.275 -5.227 1.00 93.00 111 LEU A C 1
ATOM 821 O O . LEU A 1 111 ? 10.466 -4.195 -5.377 1.00 93.00 111 LEU A O 1
ATOM 825 N N . ALA A 1 112 ? 12.343 -5.405 -5.411 1.00 88.88 112 ALA A N 1
ATOM 826 C CA . ALA A 1 112 ? 13.240 -4.261 -5.572 1.00 88.88 112 ALA A CA 1
ATOM 827 C C . ALA A 1 112 ? 13.248 -3.629 -6.979 1.00 88.88 112 ALA A C 1
ATOM 829 O O . ALA A 1 112 ? 13.711 -2.498 -7.151 1.00 88.88 112 ALA A O 1
ATOM 830 N N . LYS A 1 113 ? 12.835 -4.366 -8.016 1.00 90.88 113 LYS A N 1
ATOM 831 C CA . LYS A 1 113 ? 13.018 -3.972 -9.420 1.00 90.88 113 LYS A CA 1
ATOM 832 C C . LYS A 1 113 ? 11.772 -3.307 -9.982 1.00 90.88 113 LYS A C 1
ATOM 834 O O . LYS A 1 113 ? 10.663 -3.783 -9.785 1.00 90.88 113 LYS A O 1
ATOM 839 N N . GLY A 1 114 ? 11.975 -2.279 -10.809 1.00 91.31 114 GLY A N 1
ATOM 840 C CA . GLY A 1 114 ? 10.882 -1.535 -11.442 1.00 91.31 114 GLY A CA 1
ATOM 841 C C . GLY A 1 114 ? 9.884 -2.430 -12.179 1.00 91.31 114 GLY A C 1
ATOM 842 O O . GLY A 1 114 ? 8.685 -2.278 -12.000 1.00 91.31 114 GLY A O 1
ATOM 843 N N . ARG A 1 115 ? 10.350 -3.441 -12.928 1.00 91.12 115 ARG A N 1
ATOM 844 C CA . ARG A 1 115 ? 9.452 -4.375 -13.640 1.00 91.12 115 ARG A CA 1
ATOM 845 C C . ARG A 1 115 ? 8.478 -5.124 -12.723 1.00 91.12 115 ARG A C 1
ATOM 847 O O . ARG A 1 115 ? 7.426 -5.531 -13.196 1.0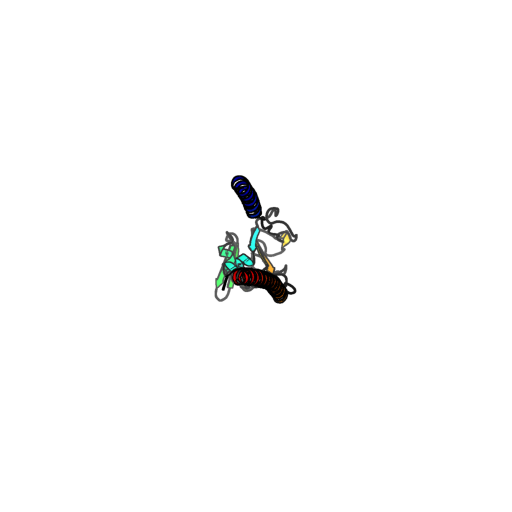0 91.12 115 ARG A O 1
ATOM 854 N N . GLN A 1 116 ? 8.806 -5.293 -11.443 1.00 92.75 116 GLN A N 1
ATOM 855 C CA . GLN A 1 116 ? 7.938 -5.967 -10.476 1.00 92.75 116 GLN A CA 1
ATOM 856 C C . GLN A 1 116 ? 6.744 -5.096 -10.056 1.00 92.75 116 GLN A C 1
ATOM 858 O O . GLN A 1 116 ? 5.744 -5.634 -9.605 1.00 92.75 116 GLN A O 1
ATOM 863 N N . PHE A 1 117 ? 6.790 -3.778 -10.283 1.00 92.81 117 PHE A N 1
ATOM 864 C CA . PHE A 1 117 ? 5.633 -2.896 -10.076 1.00 92.81 117 PHE A CA 1
ATOM 865 C C . PHE A 1 117 ? 4.503 -3.132 -11.081 1.00 92.81 117 PHE A C 1
ATOM 867 O O . PHE A 1 117 ? 3.389 -2.675 -10.860 1.00 92.81 117 PHE A O 1
ATOM 874 N N . ARG A 1 118 ? 4.775 -3.868 -12.163 1.00 90.25 118 ARG A N 1
ATOM 875 C CA . ARG A 1 118 ? 3.765 -4.317 -13.131 1.00 90.25 118 ARG A CA 1
ATOM 876 C C . ARG A 1 118 ? 3.066 -5.603 -12.677 1.00 90.25 118 ARG A C 1
ATOM 878 O O . ARG A 1 118 ? 2.468 -6.292 -13.498 1.00 90.25 118 ARG A O 1
ATOM 885 N N . THR A 1 119 ? 3.230 -5.987 -11.408 1.00 87.19 119 THR A N 1
ATOM 886 C CA . THR A 1 119 ? 2.503 -7.119 -10.840 1.00 87.19 119 THR A CA 1
ATOM 887 C C . THR A 1 119 ? 1.011 -6.827 -10.895 1.00 87.19 119 THR A C 1
ATOM 889 O O . THR A 1 119 ? 0.576 -5.727 -10.551 1.00 87.19 119 THR A O 1
ATOM 892 N N . GLY A 1 120 ? 0.244 -7.812 -11.352 1.00 90.94 120 GLY A N 1
ATOM 893 C CA . GLY A 1 120 ? -1.206 -7.710 -11.348 1.00 90.94 120 GLY A CA 1
ATOM 894 C C . GLY A 1 120 ? -1.750 -7.775 -9.925 1.00 90.94 120 GLY A C 1
ATOM 895 O O . GLY A 1 120 ? -1.174 -8.451 -9.069 1.00 90.94 120 GLY A O 1
ATOM 896 N N . LEU A 1 121 ? -2.856 -7.077 -9.692 1.00 92.75 121 LEU A N 1
ATOM 897 C CA . LEU A 1 121 ? -3.611 -7.104 -8.444 1.00 92.75 121 LEU A CA 1
ATOM 898 C C . LEU A 1 121 ? -4.778 -8.082 -8.594 1.00 92.75 121 LEU A C 1
ATOM 900 O O . LEU A 1 121 ? -5.896 -7.700 -8.926 1.00 92.75 121 LEU A O 1
ATOM 904 N N . PHE A 1 122 ? -4.493 -9.363 -8.383 1.00 89.75 122 PHE A N 1
ATOM 905 C CA . PHE A 1 122 ? -5.495 -10.427 -8.379 1.00 89.75 122 PHE A CA 1
ATOM 906 C C . PHE A 1 122 ? -5.535 -11.067 -7.003 1.00 89.75 122 PHE A C 1
ATOM 908 O O . PHE A 1 122 ? -4.474 -11.318 -6.437 1.00 89.75 122 PHE A O 1
ATOM 915 N N . ASP A 1 123 ? -6.741 -11.346 -6.505 1.00 90.38 123 ASP A N 1
ATOM 916 C CA . ASP A 1 123 ? -6.937 -12.019 -5.216 1.00 90.38 123 ASP A CA 1
ATOM 917 C C . ASP A 1 123 ? -6.179 -11.313 -4.075 1.00 90.38 123 ASP A C 1
ATOM 919 O O . ASP A 1 123 ? -5.418 -11.905 -3.314 1.00 90.38 123 ASP A O 1
ATOM 923 N N . VAL A 1 124 ? -6.318 -9.986 -4.025 1.00 93.31 124 VAL A N 1
ATOM 924 C CA . VAL A 1 124 ? -5.656 -9.113 -3.053 1.00 93.31 124 VAL A CA 1
ATOM 925 C C . VAL A 1 124 ? -6.672 -8.741 -1.984 1.00 93.31 124 VAL A C 1
ATOM 927 O O . VAL A 1 124 ? -7.757 -8.278 -2.313 1.00 93.31 124 VAL A O 1
ATOM 930 N N . GLU A 1 125 ? -6.315 -8.893 -0.711 1.00 93.75 125 GLU A N 1
ATOM 931 C CA . GLU A 1 125 ? -7.142 -8.453 0.415 1.00 93.75 125 GLU A CA 1
ATOM 932 C C . GLU A 1 125 ? -7.156 -6.926 0.504 1.00 93.75 125 GLU A C 1
ATOM 934 O O . GLU A 1 125 ? -8.203 -6.307 0.681 1.00 93.75 125 GLU A O 1
ATOM 939 N N . ARG A 1 126 ? -5.975 -6.306 0.379 1.00 93.69 126 ARG A N 1
ATOM 940 C CA . ARG A 1 126 ? -5.807 -4.848 0.326 1.00 93.69 126 ARG A CA 1
ATOM 941 C C . ARG A 1 126 ? -4.409 -4.443 -0.140 1.00 93.69 126 ARG A C 1
ATOM 943 O O . ARG A 1 126 ? -3.442 -5.199 -0.039 1.00 93.69 126 ARG A O 1
ATOM 950 N N . VAL A 1 127 ? -4.297 -3.195 -0.580 1.00 95.69 127 VAL A N 1
ATOM 951 C CA . VAL A 1 127 ? -3.027 -2.511 -0.847 1.00 95.69 127 VAL A CA 1
ATOM 952 C C . VAL A 1 127 ? -2.867 -1.361 0.137 1.00 95.69 127 VAL A C 1
ATOM 954 O O . VAL A 1 127 ? -3.691 -0.450 0.183 1.00 95.69 127 VAL A O 1
ATOM 957 N N . GLU A 1 128 ? -1.784 -1.385 0.907 1.00 94.88 128 GLU A N 1
ATOM 958 C CA . GLU A 1 128 ? -1.404 -0.348 1.863 1.00 94.88 128 GLU A CA 1
ATOM 959 C C . GLU A 1 128 ? -0.255 0.485 1.275 1.00 94.88 128 GLU A C 1
ATOM 961 O O . GLU A 1 128 ? 0.831 -0.025 1.001 1.00 94.88 128 GLU A O 1
ATOM 966 N N . VAL A 1 129 ? -0.463 1.787 1.094 1.00 94.62 129 VAL A N 1
ATOM 967 C CA . VAL A 1 129 ? 0.555 2.714 0.589 1.00 94.62 129 VAL A CA 1
ATOM 968 C C . VAL A 1 129 ? 0.988 3.658 1.699 1.00 94.62 129 VAL A C 1
ATOM 970 O O . VA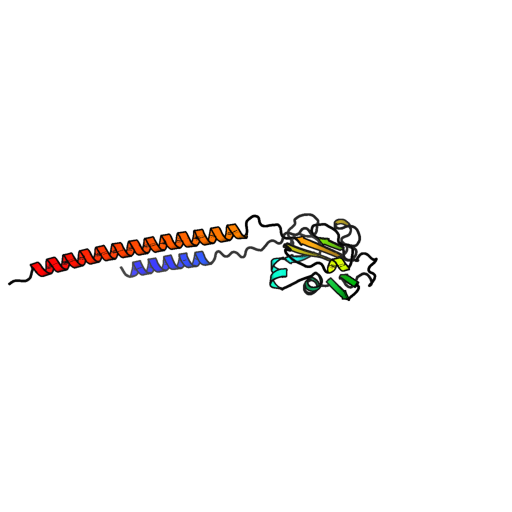L A 1 129 ? 0.242 4.544 2.117 1.00 94.62 129 VAL A O 1
ATOM 973 N N . LEU A 1 130 ? 2.224 3.486 2.153 1.00 93.50 130 LEU A N 1
ATOM 974 C CA . LEU A 1 130 ? 2.863 4.318 3.157 1.00 93.50 130 LEU A CA 1
ATOM 975 C C . LEU A 1 130 ? 3.639 5.445 2.486 1.00 93.50 130 LEU A C 1
ATOM 977 O O . LEU A 1 130 ? 4.546 5.216 1.680 1.00 93.50 130 LEU A O 1
ATOM 981 N N . ARG A 1 131 ? 3.316 6.680 2.869 1.00 90.88 131 ARG A N 1
ATOM 982 C CA . ARG A 1 131 ? 3.945 7.879 2.319 1.00 90.88 131 ARG A CA 1
ATOM 983 C C . ARG A 1 131 ? 5.072 8.388 3.202 1.00 90.88 131 ARG A C 1
ATOM 985 O O . ARG A 1 131 ? 4.875 8.629 4.391 1.00 90.88 131 ARG A O 1
ATOM 992 N N . GLY A 1 132 ? 6.214 8.677 2.583 1.00 89.25 132 GLY A N 1
ATOM 993 C CA . GLY A 1 132 ? 7.405 9.190 3.256 1.00 89.25 132 GLY A CA 1
ATOM 994 C C . GLY A 1 132 ? 8.403 8.091 3.634 1.00 89.25 132 GLY A C 1
ATOM 995 O O . GLY A 1 132 ? 8.159 6.919 3.370 1.00 89.25 132 GLY A O 1
ATOM 996 N N . PRO A 1 133 ? 9.547 8.456 4.230 1.00 90.31 133 PRO A N 1
ATOM 997 C CA . PRO A 1 133 ? 10.600 7.497 4.542 1.00 90.31 133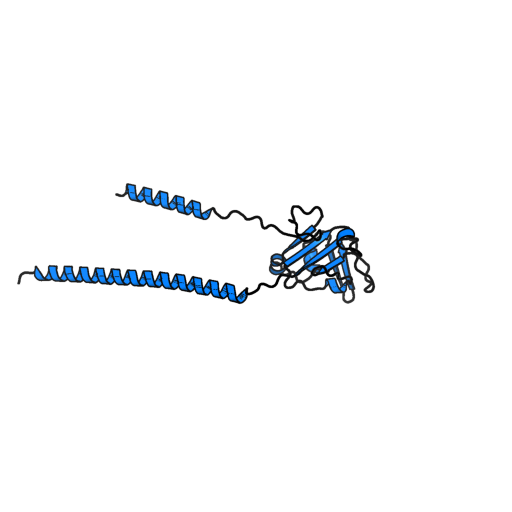 PRO A CA 1
ATOM 998 C C . PRO A 1 133 ? 10.123 6.406 5.512 1.00 90.31 133 PRO A C 1
ATOM 1000 O O . PRO A 1 133 ? 9.658 6.719 6.604 1.00 90.31 133 PRO A O 1
ATOM 1003 N N . GLN A 1 134 ? 10.273 5.133 5.133 1.00 89.81 134 GLN A N 1
ATOM 1004 C CA . GLN A 1 134 ? 9.866 3.966 5.942 1.00 89.81 134 GLN A CA 1
ATOM 1005 C C . GLN A 1 134 ? 11.026 3.006 6.263 1.00 89.81 134 GLN A C 1
ATOM 1007 O O . GLN A 1 134 ? 10.843 1.798 6.421 1.00 89.81 134 GLN A O 1
ATOM 1012 N N . GLY A 1 135 ? 12.250 3.540 6.357 1.00 86.88 135 GLY A N 1
ATOM 1013 C CA . GLY A 1 135 ? 13.470 2.728 6.446 1.00 86.88 135 GLY A CA 1
ATOM 1014 C C . GLY A 1 135 ? 13.591 1.850 7.696 1.00 86.88 135 GLY A C 1
ATOM 1015 O O . GLY A 1 135 ? 14.277 0.833 7.665 1.00 86.88 135 GLY A O 1
ATOM 1016 N N . THR A 1 136 ? 12.913 2.204 8.788 1.00 85.56 136 THR A N 1
ATOM 1017 C CA . THR A 1 136 ? 12.934 1.442 10.048 1.00 85.56 136 THR A CA 1
ATOM 1018 C C . THR A 1 136 ? 12.079 0.178 9.990 1.00 85.56 136 THR A C 1
ATOM 1020 O O . THR A 1 136 ? 12.475 -0.846 10.537 1.00 85.56 136 THR A O 1
ATOM 1023 N N . LEU A 1 137 ? 10.921 0.236 9.325 1.00 84.88 137 LEU A N 1
ATOM 1024 C CA . LEU A 1 137 ? 9.945 -0.860 9.270 1.00 84.88 137 LEU A CA 1
ATOM 1025 C C . LEU A 1 137 ? 10.135 -1.767 8.051 1.00 84.88 137 LEU A C 1
ATOM 1027 O O . LEU A 1 137 ? 9.841 -2.961 8.107 1.00 84.88 137 LEU A O 1
ATOM 1031 N N . PHE A 1 138 ? 10.608 -1.198 6.943 1.00 87.25 138 PHE A N 1
ATOM 1032 C CA . PHE A 1 138 ? 10.693 -1.880 5.652 1.00 87.25 138 PHE A CA 1
ATOM 1033 C C . PHE A 1 138 ? 12.128 -1.983 5.110 1.00 87.25 138 PHE A C 1
ATOM 1035 O O . PHE A 1 138 ? 12.371 -2.693 4.135 1.00 87.25 138 PHE A O 1
ATOM 1042 N N . GLY A 1 139 ? 13.103 -1.358 5.775 1.00 85.69 139 GLY A N 1
ATOM 1043 C CA . GLY A 1 139 ? 14.519 -1.488 5.444 1.00 85.69 139 GLY A CA 1
ATOM 1044 C C . GLY A 1 139 ? 14.966 -0.602 4.280 1.00 85.69 139 GLY A C 1
ATOM 1045 O O . GLY A 1 139 ? 14.569 0.555 4.150 1.00 85.69 139 GLY A O 1
ATOM 1046 N N . LYS A 1 140 ? 15.879 -1.114 3.448 1.00 81.81 140 LYS A N 1
ATOM 1047 C CA . LYS A 1 140 ? 16.459 -0.340 2.339 1.00 81.81 140 LYS A CA 1
ATOM 1048 C C . LYS A 1 140 ? 15.415 0.004 1.264 1.00 81.81 140 LYS A C 1
ATOM 1050 O O . LYS A 1 140 ? 14.461 -0.734 1.056 1.00 81.81 140 LYS A O 1
ATOM 1055 N N . ASN A 1 141 ? 15.661 1.091 0.527 1.00 83.00 141 ASN A N 1
ATOM 1056 C CA . ASN A 1 141 ? 14.884 1.534 -0.646 1.00 83.00 141 ASN A CA 1
ATOM 1057 C C . ASN A 1 141 ? 13.448 2.000 -0.393 1.00 83.00 141 ASN A C 1
ATOM 1059 O O . ASN A 1 141 ? 12.666 2.140 -1.326 1.00 83.00 141 ASN A O 1
ATOM 1063 N N . THR A 1 142 ? 13.117 2.325 0.849 1.00 89.94 142 THR A N 1
ATOM 1064 C CA . THR A 1 142 ? 11.877 3.022 1.198 1.00 89.94 142 THR A CA 1
ATOM 1065 C C . THR A 1 142 ? 12.151 4.477 1.549 1.00 89.94 142 THR A C 1
ATOM 1067 O O . THR A 1 142 ? 11.638 4.998 2.540 1.00 89.94 142 THR A O 1
ATOM 1070 N N . LEU A 1 143 ? 13.033 5.127 0.783 1.00 87.44 143 LEU A N 1
ATOM 1071 C CA . LEU A 1 143 ? 13.424 6.519 1.021 1.00 87.44 143 LEU A CA 1
ATOM 1072 C C . LEU A 1 143 ? 12.219 7.446 0.836 1.00 87.44 143 LEU A C 1
ATOM 1074 O O . LEU A 1 143 ? 12.037 8.404 1.580 1.00 87.44 143 LEU A O 1
ATOM 1078 N N . THR A 1 144 ? 11.391 7.142 -0.161 1.00 90.81 144 THR A N 1
ATOM 1079 C CA . THR A 1 144 ? 10.250 7.975 -0.534 1.00 90.81 144 THR A CA 1
ATOM 1080 C C . THR A 1 144 ? 8.921 7.432 -0.003 1.00 90.81 144 THR A C 1
ATOM 1082 O O . THR A 1 144 ? 7.984 8.204 0.206 1.00 90.81 144 THR A O 1
ATOM 1085 N N . GLY A 1 145 ? 8.840 6.122 0.229 1.00 93.31 145 GLY A N 1
ATOM 1086 C CA . GLY A 1 145 ? 7.615 5.425 0.609 1.00 93.31 145 GLY A CA 1
ATOM 1087 C C . GLY A 1 145 ? 7.772 3.913 0.593 1.00 93.31 145 GLY A C 1
ATOM 1088 O O . GLY A 1 145 ? 8.809 3.388 0.178 1.00 93.31 145 GLY A O 1
ATOM 1089 N N . ALA A 1 146 ? 6.710 3.229 1.001 1.00 94.06 146 ALA A N 1
ATOM 1090 C CA . ALA A 1 146 ? 6.571 1.786 0.870 1.00 94.06 146 ALA A CA 1
ATOM 1091 C C . ALA A 1 146 ? 5.153 1.434 0.405 1.00 94.06 146 ALA A C 1
ATOM 1093 O O . ALA A 1 146 ? 4.194 2.120 0.746 1.00 94.06 146 ALA A O 1
ATOM 1094 N N . ILE A 1 147 ? 5.029 0.365 -0.370 1.00 94.69 147 ILE A N 1
ATOM 1095 C CA . ILE A 1 147 ? 3.760 -0.225 -0.790 1.00 94.69 147 ILE A CA 1
ATOM 1096 C C . ILE A 1 147 ? 3.757 -1.652 -0.282 1.00 94.69 147 ILE A C 1
ATOM 1098 O O . ILE A 1 147 ? 4.699 -2.393 -0.548 1.00 94.69 147 ILE A O 1
ATOM 1102 N N . ASN A 1 148 ? 2.711 -2.027 0.432 1.00 94.62 148 ASN A N 1
ATOM 1103 C CA . ASN A 1 148 ? 2.519 -3.364 0.954 1.00 94.62 148 ASN A CA 1
ATOM 1104 C C . ASN A 1 148 ? 1.230 -3.931 0.357 1.00 94.62 148 ASN A C 1
ATOM 1106 O O . ASN A 1 148 ? 0.146 -3.401 0.583 1.00 94.62 148 ASN A O 1
ATOM 1110 N N . VAL A 1 149 ? 1.368 -4.973 -0.450 1.00 95.44 149 VAL A N 1
ATOM 1111 C CA . VAL A 1 149 ? 0.264 -5.726 -1.042 1.00 95.44 149 VAL A CA 1
ATOM 1112 C C . VAL A 1 149 ? 0.046 -6.955 -0.176 1.00 95.44 149 VAL A C 1
ATOM 1114 O O . VAL A 1 149 ? 0.999 -7.693 0.085 1.00 95.44 149 VAL A O 1
ATOM 1117 N N . ILE A 1 150 ? -1.187 -7.145 0.279 1.00 94.88 150 ILE A N 1
ATOM 1118 C CA . ILE A 1 150 ? -1.582 -8.276 1.113 1.00 94.88 150 ILE A CA 1
ATOM 1119 C C . ILE A 1 150 ? -2.535 -9.134 0.296 1.00 94.88 150 ILE A C 1
ATOM 1121 O O . ILE A 1 150 ? -3.609 -8.666 -0.083 1.00 94.88 150 ILE A O 1
ATOM 1125 N N . SER A 1 151 ? -2.129 -10.364 0.004 1.00 94.44 151 SER A N 1
ATOM 1126 C CA . SER A 1 151 ? -2.947 -11.327 -0.732 1.00 94.44 151 SER A CA 1
ATOM 1127 C C . SER A 1 151 ? -4.128 -11.794 0.120 1.00 94.44 151 SER A C 1
ATOM 1129 O O . SER A 1 151 ? -4.020 -11.901 1.344 1.00 94.44 151 SER A O 1
ATOM 1131 N N . ALA A 1 152 ? -5.257 -12.078 -0.525 1.00 92.94 152 ALA A N 1
ATOM 1132 C CA . ALA A 1 152 ? -6.424 -12.636 0.137 1.00 92.94 152 ALA A CA 1
ATOM 1133 C C . ALA A 1 152 ? -6.095 -14.008 0.730 1.00 92.94 152 ALA A C 1
ATOM 1135 O O . ALA A 1 152 ? -5.387 -14.834 0.144 1.00 92.94 152 ALA A O 1
ATOM 1136 N N . LYS A 1 153 ? -6.601 -14.254 1.938 1.00 89.56 153 LYS A N 1
ATOM 1137 C CA . LYS A 1 153 ? -6.472 -15.567 2.566 1.00 89.56 153 LYS A CA 1
ATOM 1138 C C . LYS A 1 153 ? -7.411 -16.548 1.863 1.00 89.56 153 LYS A C 1
ATOM 1140 O O . LYS A 1 153 ? -8.548 -16.191 1.564 1.00 89.56 153 LYS A O 1
ATOM 1145 N N . PRO A 1 154 ? -6.985 -17.802 1.649 1.00 84.06 154 PRO A N 1
ATOM 1146 C CA . PRO A 1 154 ? -7.845 -18.797 1.033 1.00 84.06 154 PRO A CA 1
ATOM 1147 C C . PRO A 1 154 ? -9.067 -19.064 1.916 1.00 84.06 154 PRO A C 1
ATOM 1149 O O . PRO A 1 154 ? -8.936 -19.450 3.081 1.00 84.06 154 PRO A O 1
ATOM 1152 N N . GLU A 1 155 ? -10.261 -18.925 1.349 1.00 79.69 155 GLU A N 1
ATOM 1153 C CA . GLU A 1 155 ? -11.488 -19.345 2.014 1.00 79.69 155 GLU A CA 1
ATOM 1154 C C . GLU A 1 155 ? -11.661 -20.860 1.883 1.00 79.69 155 GLU A C 1
ATOM 1156 O O . GLU A 1 155 ? -11.968 -21.401 0.815 1.00 79.69 155 GLU A O 1
ATOM 1161 N N . ILE A 1 156 ? -11.480 -21.582 2.989 1.00 73.12 156 ILE A N 1
ATOM 1162 C CA . ILE A 1 156 ? -11.751 -23.020 3.024 1.00 73.12 156 ILE A CA 1
ATOM 1163 C C . ILE A 1 156 ? -13.271 -23.221 2.926 1.00 73.12 156 ILE A C 1
ATOM 1165 O O . ILE A 1 156 ? -13.997 -23.086 3.907 1.00 73.12 156 ILE A O 1
ATOM 1169 N N . GLY A 1 157 ? -13.748 -23.576 1.731 1.00 63.50 157 GLY A N 1
ATOM 1170 C CA . GLY A 1 157 ? -15.124 -24.027 1.498 1.00 63.50 157 GLY A CA 1
ATOM 1171 C C . GLY A 1 157 ? -16.099 -22.997 0.920 1.00 63.50 157 GLY A C 1
ATOM 1172 O O . GLY A 1 157 ? -17.285 -23.321 0.843 1.00 6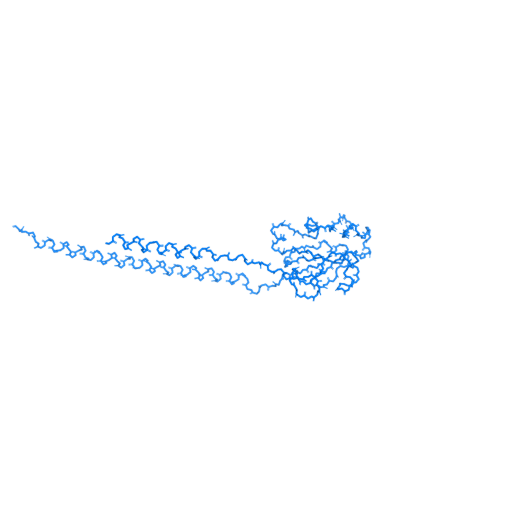3.50 157 GLY A O 1
ATOM 1173 N N . GLY A 1 158 ? -15.638 -21.820 0.480 1.00 53.69 158 GLY A N 1
ATOM 1174 C CA . GLY A 1 158 ? -16.496 -20.711 0.022 1.00 53.69 158 GLY A CA 1
ATOM 1175 C C . GLY A 1 158 ? -17.546 -21.101 -1.029 1.00 53.69 158 GLY A C 1
ATOM 1176 O O . GLY A 1 158 ? -18.717 -20.753 -0.896 1.00 53.69 158 GLY A O 1
ATOM 1177 N N . ASP A 1 159 ? -17.192 -21.944 -2.003 1.00 55.12 159 ASP A N 1
ATOM 1178 C CA . ASP A 1 159 ? -18.132 -22.328 -3.071 1.00 55.12 159 ASP A CA 1
ATOM 1179 C C . ASP A 1 159 ? -19.089 -23.479 -2.678 1.00 55.12 159 ASP A C 1
ATOM 1181 O O . ASP A 1 159 ? -20.200 -23.613 -3.194 1.00 55.12 159 ASP A O 1
ATOM 1185 N N . LEU A 1 160 ? -18.708 -24.311 -1.702 1.00 54.97 160 LEU A N 1
ATOM 1186 C CA . LEU A 1 160 ? -19.550 -25.417 -1.229 1.00 54.97 160 LEU A CA 1
ATOM 1187 C C . LEU A 1 160 ? -20.505 -24.958 -0.117 1.00 54.97 160 LEU A C 1
ATOM 1189 O O . LEU A 1 160 ? -21.683 -25.316 -0.133 1.00 54.97 160 LEU A O 1
ATOM 1193 N N . ALA A 1 161 ? -20.038 -24.130 0.820 1.00 54.44 161 ALA A N 1
ATOM 1194 C CA . ALA A 1 161 ? -20.811 -23.689 1.981 1.00 54.44 161 ALA A CA 1
ATOM 1195 C C . ALA A 1 161 ? -21.987 -22.771 1.601 1.00 54.44 161 ALA A C 1
ATOM 1197 O O . ALA A 1 161 ? -23.101 -22.953 2.105 1.00 54.44 161 ALA A O 1
ATOM 1198 N N . VAL A 1 162 ? -21.782 -21.847 0.655 1.00 55.91 162 VAL A N 1
ATOM 1199 C CA . VAL A 1 162 ? -22.844 -20.952 0.159 1.00 55.91 162 VAL A CA 1
ATOM 1200 C C . VAL A 1 162 ? -23.934 -21.750 -0.565 1.00 55.91 162 VAL A C 1
ATOM 1202 O O . VAL A 1 162 ? -25.129 -21.497 -0.383 1.00 55.91 162 VAL A O 1
ATOM 1205 N N . LYS A 1 163 ? -23.541 -22.793 -1.307 1.00 53.31 163 LYS A N 1
ATOM 1206 C CA . LYS A 1 163 ? -24.464 -23.694 -2.009 1.00 53.31 163 LYS A CA 1
ATOM 1207 C C . LYS A 1 163 ? -25.311 -24.517 -1.035 1.00 53.31 163 LYS A C 1
ATOM 1209 O O . LYS A 1 163 ? -26.518 -24.653 -1.237 1.00 53.31 163 LYS A O 1
ATOM 1214 N N . PHE A 1 164 ? -24.720 -25.003 0.060 1.00 56.41 164 PHE A N 1
ATOM 1215 C CA . PHE A 1 164 ? -25.455 -25.726 1.104 1.00 56.41 164 PHE A CA 1
ATOM 1216 C C . PHE A 1 164 ? -26.437 -24.827 1.869 1.00 56.41 164 PHE A C 1
ATOM 1218 O O . PHE A 1 164 ? -27.567 -25.250 2.126 1.00 56.41 164 PHE A O 1
ATOM 1225 N N . HIS A 1 165 ? -26.064 -23.582 2.180 1.00 61.91 165 HIS A N 1
ATOM 1226 C CA . HIS A 1 165 ? -26.960 -22.633 2.850 1.00 61.91 165 HIS A CA 1
ATOM 1227 C C . HIS A 1 165 ? -28.199 -22.308 1.998 1.00 61.91 165 HIS A C 1
ATOM 1229 O O . HIS A 1 165 ? -29.327 -22.364 2.496 1.00 61.91 165 HIS A O 1
ATOM 1235 N N . TRP A 1 166 ? -28.010 -22.038 0.701 1.00 60.44 166 TRP A N 1
ATOM 1236 C CA . TRP A 1 166 ? -29.110 -21.758 -0.231 1.00 60.44 166 TRP A CA 1
ATOM 1237 C C . TRP A 1 166 ? -30.077 -22.942 -0.382 1.00 60.44 166 TRP A C 1
ATOM 1239 O O . TRP A 1 166 ? -31.297 -22.756 -0.357 1.00 60.44 166 TRP A O 1
ATOM 1249 N N . LEU A 1 167 ? -29.549 -24.168 -0.467 1.00 64.56 167 LEU A N 1
ATOM 1250 C CA . LEU A 1 167 ? -30.353 -25.392 -0.575 1.00 64.56 167 LEU A CA 1
ATOM 1251 C C . LEU A 1 167 ? -31.166 -25.675 0.697 1.00 64.56 167 LEU A C 1
ATOM 1253 O O . LEU A 1 167 ? -32.335 -26.060 0.618 1.00 64.56 167 LEU A O 1
ATOM 1257 N N . LEU A 1 168 ? -30.581 -25.447 1.876 1.00 68.94 168 LEU A N 1
ATOM 1258 C CA . LEU A 1 168 ? -31.280 -25.608 3.154 1.00 68.94 168 LEU A CA 1
ATOM 1259 C C . LEU A 1 168 ? -32.394 -24.567 3.322 1.00 68.94 168 LEU A C 1
ATOM 1261 O O . LEU A 1 168 ? -33.490 -24.913 3.761 1.00 68.94 168 LEU A O 1
ATOM 1265 N N . LYS A 1 169 ? -32.148 -23.317 2.912 1.00 70.12 169 LYS A N 1
ATOM 1266 C CA . LYS A 1 169 ? -33.137 -22.235 2.990 1.00 70.12 169 LYS A CA 1
ATOM 1267 C C . LYS A 1 169 ? -34.320 -22.473 2.045 1.00 70.12 169 LYS A C 1
ATOM 1269 O O . LYS A 1 169 ? -35.462 -22.318 2.470 1.00 70.12 169 LYS A O 1
ATOM 1274 N N . MET A 1 170 ? -34.074 -22.946 0.816 1.00 68.38 170 MET A N 1
ATOM 1275 C CA . MET A 1 170 ? -35.147 -23.365 -0.100 1.00 68.38 170 MET A CA 1
ATOM 1276 C C . MET A 1 170 ? -35.972 -24.523 0.468 1.00 68.38 170 MET A C 1
ATOM 1278 O O . MET A 1 170 ? -37.198 -24.484 0.404 1.00 68.38 170 MET A O 1
ATOM 1282 N N . ARG A 1 171 ? -35.326 -25.534 1.064 1.00 78.00 171 ARG A N 1
ATOM 1283 C CA . ARG A 1 171 ? -36.023 -26.686 1.652 1.00 78.00 171 ARG A CA 1
ATOM 1284 C C . ARG A 1 171 ? -36.960 -26.275 2.791 1.00 78.00 171 ARG A C 1
ATOM 1286 O O . ARG A 1 171 ? -38.088 -26.754 2.833 1.00 78.00 171 ARG A O 1
ATOM 1293 N N . THR A 1 172 ? -36.536 -25.373 3.675 1.00 73.69 172 THR A N 1
ATOM 1294 C CA . THR A 1 172 ? -37.388 -24.874 4.770 1.00 73.69 172 THR A CA 1
ATOM 1295 C C . THR A 1 172 ? -38.603 -24.102 4.246 1.00 73.69 172 THR A C 1
ATOM 1297 O O . THR A 1 172 ? -39.710 -24.290 4.748 1.00 73.69 172 THR A O 1
ATOM 1300 N N . VAL A 1 173 ? -38.429 -23.285 3.200 1.00 76.25 173 VAL A N 1
ATOM 1301 C CA . VAL A 1 173 ? -39.537 -22.556 2.554 1.00 76.25 173 VAL A CA 1
ATOM 1302 C C . VAL A 1 173 ? -40.515 -23.517 1.872 1.00 76.25 173 VAL A C 1
ATOM 1304 O O . VAL A 1 173 ? -41.724 -23.360 2.019 1.00 76.25 173 VAL A O 1
ATOM 1307 N N . LEU A 1 174 ? -40.013 -24.543 1.180 1.00 74.81 174 LEU A N 1
ATOM 1308 C CA . LEU A 1 174 ? -40.841 -25.572 0.545 1.00 74.81 174 LEU A CA 1
ATOM 1309 C C . LEU A 1 174 ? -41.662 -26.370 1.562 1.00 74.81 174 LEU A C 1
ATOM 1311 O O . LEU A 1 174 ? -42.851 -26.570 1.341 1.00 74.81 174 LEU A O 1
ATOM 1315 N N . ILE A 1 175 ? -41.063 -26.776 2.685 1.00 73.38 175 ILE A N 1
ATOM 1316 C CA . ILE A 1 175 ? -41.778 -27.489 3.756 1.00 73.38 175 ILE A CA 1
ATOM 1317 C C . ILE A 1 175 ? -42.885 -26.599 4.334 1.00 73.38 175 ILE A C 1
ATOM 1319 O O . ILE A 1 175 ? -44.031 -27.027 4.415 1.00 73.38 175 ILE A O 1
ATOM 1323 N N . SER A 1 176 ? -42.580 -25.329 4.620 1.00 74.19 176 SER A N 1
ATOM 1324 C CA . SER A 1 176 ? -43.577 -24.385 5.136 1.00 74.19 176 SER A CA 1
ATOM 1325 C C . SER A 1 176 ? -44.730 -24.139 4.154 1.00 74.19 176 SER A C 1
ATOM 1327 O O . SER A 1 176 ? -45.885 -24.070 4.570 1.00 74.19 176 SER A O 1
ATOM 1329 N N . LEU A 1 177 ? -44.450 -24.051 2.850 1.00 74.19 177 LEU A N 1
ATOM 1330 C CA . LEU A 1 177 ? -45.483 -23.914 1.819 1.00 74.19 177 LEU A CA 1
ATOM 1331 C C . LEU A 1 177 ? -46.345 -25.174 1.691 1.00 74.19 177 LEU A C 1
ATOM 1333 O O . LEU A 1 177 ? -47.558 -25.063 1.515 1.00 74.19 177 LEU A O 1
ATOM 1337 N N . MET A 1 178 ? -45.743 -26.361 1.803 1.00 79.00 178 MET A N 1
ATOM 1338 C CA . MET A 1 178 ? -46.482 -27.623 1.800 1.00 79.00 178 MET A CA 1
ATOM 1339 C C . MET A 1 178 ? -47.398 -27.740 3.020 1.00 79.00 178 MET A C 1
ATOM 1341 O O . MET A 1 178 ? -48.560 -28.105 2.855 1.00 79.00 178 MET A O 1
ATOM 1345 N N . ASP A 1 179 ? -46.933 -27.354 4.210 1.00 79.00 179 ASP A N 1
ATOM 1346 C CA . ASP A 1 179 ? -47.745 -27.364 5.433 1.00 79.00 179 ASP A CA 1
ATOM 1347 C C . ASP A 1 179 ? -48.957 -26.422 5.322 1.00 79.00 179 ASP A C 1
ATOM 1349 O O . ASP A 1 179 ? -50.074 -26.790 5.691 1.00 79.00 179 ASP A O 1
ATOM 1353 N N . ILE A 1 180 ? -48.770 -25.230 4.739 1.00 75.88 180 ILE A N 1
ATOM 1354 C CA . ILE A 1 180 ? -49.859 -24.272 4.480 1.00 75.88 180 ILE A CA 1
ATOM 1355 C C . ILE A 1 180 ? -50.875 -24.846 3.484 1.00 75.88 180 ILE A C 1
ATOM 1357 O O . ILE A 1 180 ? -52.084 -24.720 3.695 1.00 75.88 180 ILE A O 1
ATOM 1361 N N . LEU A 1 181 ? -50.406 -25.489 2.410 1.00 77.75 181 LEU A N 1
ATOM 1362 C CA . LEU A 1 181 ? -51.274 -26.075 1.387 1.00 77.75 181 LEU A CA 1
ATOM 1363 C C . LEU A 1 181 ? -52.097 -27.243 1.949 1.00 77.75 181 LEU A C 1
ATOM 1365 O O . LEU A 1 181 ? -53.300 -27.330 1.710 1.00 77.75 181 LEU A O 1
ATOM 1369 N N . ILE A 1 182 ? -51.463 -28.109 2.745 1.00 78.81 182 ILE A N 1
ATOM 1370 C CA . ILE A 1 182 ? -52.125 -29.223 3.431 1.00 78.81 182 ILE A CA 1
ATOM 1371 C C . ILE A 1 182 ? -53.186 -28.684 4.393 1.00 78.81 182 ILE A C 1
ATOM 1373 O O . ILE A 1 182 ? -54.317 -29.170 4.398 1.00 78.81 182 ILE A O 1
ATOM 1377 N N . PHE A 1 183 ? -52.864 -27.641 5.161 1.00 76.00 183 PHE A N 1
ATOM 1378 C CA . PHE A 1 183 ? -53.811 -27.020 6.081 1.00 76.00 183 PHE A CA 1
ATOM 1379 C C . PHE A 1 183 ? -55.016 -26.403 5.352 1.00 76.00 183 PHE A C 1
ATOM 1381 O O . PHE A 1 183 ? -56.155 -26.601 5.777 1.00 76.00 183 PHE A O 1
ATOM 1388 N N . GLN A 1 184 ? -54.801 -25.731 4.213 1.00 78.88 184 GLN A N 1
ATOM 1389 C CA . GLN A 1 184 ? -55.905 -25.245 3.377 1.00 78.88 184 GLN A CA 1
ATOM 1390 C C . GLN A 1 184 ? -56.769 -26.385 2.829 1.00 78.88 184 GLN A C 1
ATOM 1392 O O . GLN A 1 184 ? -57.995 -26.288 2.873 1.00 78.88 184 GLN A O 1
ATOM 1397 N N . GLN A 1 185 ? -56.162 -27.480 2.368 1.00 79.31 185 GLN A N 1
ATOM 1398 C CA . GLN A 1 185 ? -56.903 -28.624 1.838 1.00 79.31 185 GLN A CA 1
ATOM 1399 C C . GLN A 1 185 ? -57.784 -29.283 2.910 1.00 79.31 185 GLN A C 1
ATOM 1401 O O . GLN A 1 185 ? -58.933 -29.631 2.637 1.00 79.31 185 GLN A O 1
ATOM 1406 N N . VAL A 1 186 ? -57.274 -29.414 4.139 1.00 82.12 186 VAL A N 1
ATOM 1407 C CA . VAL A 1 186 ? -58.038 -29.938 5.283 1.00 82.12 186 VAL A CA 1
ATOM 1408 C C . VAL A 1 186 ? -59.222 -29.025 5.609 1.00 82.12 186 VAL A C 1
ATOM 1410 O O . VAL A 1 186 ? -60.338 -29.517 5.763 1.00 82.12 186 VAL A O 1
ATOM 1413 N N . ILE A 1 187 ? -59.020 -27.702 5.630 1.00 77.25 187 ILE A N 1
ATOM 1414 C CA . ILE A 1 187 ? -60.102 -26.731 5.859 1.00 77.25 187 ILE A CA 1
ATOM 1415 C C . ILE A 1 187 ? -61.194 -26.844 4.788 1.00 77.25 187 ILE A C 1
ATOM 1417 O O . ILE A 1 187 ? -62.377 -26.865 5.128 1.00 77.25 187 ILE A O 1
ATOM 1421 N N . ILE A 1 188 ? -60.813 -26.947 3.511 1.00 76.06 188 ILE A N 1
ATOM 1422 C CA . ILE A 1 188 ? -61.760 -27.087 2.394 1.00 76.06 188 ILE A CA 1
ATOM 1423 C C . ILE A 1 188 ? -62.590 -28.367 2.550 1.00 76.06 188 ILE A C 1
ATOM 1425 O O . ILE A 1 188 ? -63.814 -28.316 2.466 1.00 76.06 188 ILE A O 1
ATOM 1429 N N . LEU A 1 189 ? -61.951 -29.497 2.868 1.00 81.62 189 LEU A N 1
ATOM 1430 C CA . LEU A 1 189 ? -62.652 -30.766 3.093 1.00 81.62 189 LEU A CA 1
ATOM 1431 C C . LEU A 1 189 ? -63.630 -30.694 4.276 1.00 81.62 189 LEU A C 1
ATOM 1433 O O . LEU A 1 189 ? -64.722 -31.267 4.221 1.00 81.62 189 LEU A O 1
ATOM 1437 N N . GLN A 1 190 ? -63.268 -29.973 5.340 1.00 79.00 190 GLN A N 1
ATOM 1438 C CA . GLN A 1 190 ? -64.143 -29.770 6.493 1.00 79.00 190 GLN A CA 1
ATOM 1439 C C . GLN A 1 190 ? -65.352 -28.890 6.147 1.00 79.00 190 GLN A C 1
ATOM 1441 O O . GLN A 1 190 ? -66.469 -29.199 6.560 1.00 79.00 190 GLN A O 1
ATOM 1446 N N . LEU A 1 191 ? -65.152 -27.838 5.349 1.00 79.25 191 LEU A N 1
ATOM 1447 C CA . LEU A 1 191 ? -66.223 -26.971 4.848 1.00 79.25 191 LEU A CA 1
ATOM 1448 C C . LEU A 1 191 ? -67.183 -27.719 3.913 1.00 79.25 191 LEU A C 1
ATOM 1450 O O . LEU A 1 191 ? -68.399 -27.615 4.083 1.00 79.25 191 LEU A O 1
ATOM 1454 N N . ASP A 1 192 ? -66.664 -28.523 2.984 1.00 84.44 192 ASP A N 1
ATOM 1455 C CA . ASP A 1 192 ? -67.479 -29.327 2.064 1.00 84.44 192 ASP A CA 1
ATOM 1456 C C . ASP A 1 192 ? -68.330 -30.367 2.809 1.00 84.44 192 ASP A C 1
ATOM 1458 O O . ASP A 1 192 ? -69.501 -30.582 2.479 1.00 84.44 192 ASP A O 1
ATOM 1462 N N . SER A 1 193 ? -67.771 -30.984 3.854 1.00 80.12 193 SER A N 1
ATOM 1463 C CA . SER A 1 193 ? -68.495 -31.913 4.730 1.00 80.12 193 SER A CA 1
ATOM 1464 C C . SER A 1 193 ? -69.660 -31.228 5.457 1.00 80.12 193 SER A C 1
ATOM 1466 O O . SER A 1 193 ? -70.78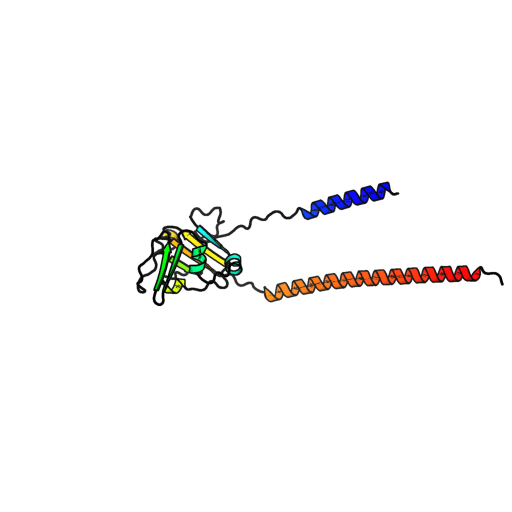3 -31.746 5.480 1.00 80.12 193 SER A O 1
ATOM 1468 N N . LEU A 1 194 ? -69.435 -30.023 5.988 1.00 79.69 194 LEU A N 1
ATOM 1469 C CA . LEU A 1 194 ? -70.474 -29.237 6.658 1.00 79.69 194 LEU A CA 1
ATOM 1470 C C . LEU A 1 194 ? -71.589 -28.823 5.687 1.00 79.69 194 LEU A C 1
ATOM 1472 O O . LEU A 1 194 ? -72.765 -29.044 5.979 1.00 79.69 194 LEU A O 1
ATOM 1476 N N . LEU A 1 195 ? -71.234 -28.341 4.493 1.00 79.38 195 LEU A N 1
ATOM 1477 C CA . LEU A 1 195 ? -72.192 -27.969 3.444 1.00 79.38 195 LEU A CA 1
ATOM 1478 C C . LEU A 1 195 ? -73.046 -29.156 2.973 1.00 79.38 195 LEU A C 1
ATOM 1480 O O . LEU A 1 195 ? -74.242 -29.010 2.706 1.00 79.38 195 LEU A O 1
ATOM 1484 N N . LYS A 1 196 ? -72.456 -30.354 2.876 1.00 78.44 196 LYS A N 1
ATOM 1485 C CA . LYS A 1 196 ? -73.188 -31.578 2.517 1.00 78.44 196 LYS A CA 1
ATOM 1486 C C . LYS A 1 196 ? -74.181 -31.984 3.607 1.00 78.44 196 LYS A C 1
ATOM 1488 O O . LYS A 1 196 ? -75.281 -32.441 3.293 1.00 78.44 196 LYS A O 1
ATOM 1493 N N . THR A 1 197 ? -73.813 -31.774 4.869 1.00 74.62 197 THR A N 1
ATOM 1494 C CA . THR A 1 197 ? -74.661 -32.061 6.032 1.00 74.62 197 THR A CA 1
ATOM 1495 C C . THR A 1 197 ? -75.851 -31.099 6.106 1.00 74.62 197 THR A C 1
ATOM 1497 O O . THR A 1 197 ? -76.982 -31.550 6.287 1.00 74.62 197 THR A O 1
ATOM 1500 N N . GLU A 1 198 ? -75.641 -29.801 5.855 1.00 78.31 198 GLU A N 1
ATOM 1501 C CA . GLU A 1 198 ? -76.735 -28.821 5.758 1.00 78.31 198 GLU A CA 1
ATOM 1502 C C . GLU A 1 198 ? -77.701 -29.132 4.606 1.00 78.31 198 GLU A C 1
ATOM 1504 O O . GLU A 1 198 ? -78.917 -29.123 4.802 1.00 78.31 198 GLU A O 1
ATOM 1509 N N . LYS A 1 199 ? -77.193 -29.488 3.415 1.00 75.44 199 LYS A N 1
ATOM 1510 C CA . LYS A 1 199 ? -78.046 -29.862 2.270 1.00 75.44 199 LYS A CA 1
ATOM 1511 C C . LYS A 1 199 ? -78.886 -31.117 2.532 1.00 75.44 199 LYS A C 1
ATOM 1513 O O . LYS A 1 199 ? -80.042 -31.165 2.113 1.00 75.44 199 LYS A O 1
ATOM 1518 N N . MET A 1 200 ? -78.346 -32.117 3.233 1.00 74.94 200 MET A N 1
ATOM 1519 C CA . MET A 1 200 ? -79.118 -33.306 3.626 1.00 74.94 200 MET A CA 1
ATOM 1520 C C . MET A 1 200 ? -80.231 -32.969 4.624 1.00 74.94 200 MET A C 1
ATOM 1522 O O . MET A 1 200 ? -81.346 -33.457 4.454 1.00 74.94 200 MET A O 1
ATOM 1526 N N . MET A 1 201 ? -79.968 -32.100 5.606 1.00 72.88 201 MET A N 1
ATOM 1527 C CA . MET A 1 201 ? -81.000 -31.652 6.552 1.00 72.88 201 MET A CA 1
ATOM 1528 C C . MET A 1 201 ? -82.073 -30.773 5.895 1.00 72.88 201 MET A C 1
ATOM 1530 O O . MET A 1 201 ? -83.240 -30.856 6.261 1.00 72.88 201 MET A O 1
ATOM 1534 N N . ALA A 1 202 ? -81.718 -29.970 4.889 1.00 69.44 202 ALA A N 1
ATOM 1535 C CA . ALA A 1 202 ? -82.692 -29.173 4.142 1.00 69.44 202 ALA A CA 1
ATOM 1536 C C . ALA A 1 202 ? -83.611 -30.032 3.246 1.00 69.44 202 ALA A C 1
ATOM 1538 O O . ALA A 1 202 ? -84.766 -29.676 3.026 1.00 69.44 202 ALA A O 1
ATOM 1539 N N . THR A 1 203 ? -83.121 -31.175 2.750 1.00 66.06 203 THR A N 1
ATOM 1540 C CA . THR A 1 203 ? -83.884 -32.070 1.858 1.00 66.06 203 THR A CA 1
ATOM 1541 C C . THR A 1 203 ? -84.875 -32.958 2.626 1.00 66.06 203 THR A C 1
ATOM 1543 O O . THR A 1 203 ? -85.906 -33.334 2.078 1.00 66.06 203 THR A O 1
ATOM 1546 N N . SER A 1 204 ? -84.624 -33.253 3.908 1.00 62.62 204 SER A N 1
ATOM 1547 C CA . SER A 1 204 ? -85.544 -34.030 4.759 1.00 62.62 204 SER A CA 1
ATOM 1548 C C . SER A 1 204 ? -86.725 -33.223 5.320 1.00 62.62 204 SER A C 1
ATOM 1550 O O . SER A 1 204 ? -87.598 -33.798 5.967 1.00 62.62 204 SER A O 1
ATOM 1552 N N . LEU A 1 205 ? -86.768 -31.908 5.072 1.00 61.81 205 LEU A N 1
ATOM 1553 C CA . LEU A 1 205 ? -87.818 -30.993 5.537 1.00 61.81 205 LEU A CA 1
ATOM 1554 C C . LEU A 1 205 ? -88.802 -30.562 4.428 1.00 61.81 205 LEU A C 1
ATOM 1556 O O . LEU A 1 205 ? -89.651 -29.707 4.674 1.00 61.81 205 LEU A O 1
ATOM 1560 N N . MET A 1 206 ? -88.725 -31.139 3.221 1.00 59.22 206 MET A N 1
ATOM 1561 C CA . MET A 1 206 ? -89.697 -30.879 2.148 1.00 59.22 206 MET A CA 1
ATOM 1562 C C . MET A 1 206 ? -90.892 -31.851 2.235 1.00 59.22 206 MET A C 1
ATOM 1564 O O . MET A 1 206 ? -90.675 -33.063 2.181 1.00 59.22 206 MET A O 1
ATOM 1568 N N . PRO A 1 207 ? -92.145 -31.366 2.368 1.00 61.22 207 PRO A N 1
ATOM 1569 C CA . PRO A 1 207 ? -93.326 -32.225 2.311 1.00 61.22 207 PRO A CA 1
ATOM 1570 C C . PRO A 1 207 ? -93.559 -32.739 0.881 1.00 61.22 207 PRO A C 1
ATOM 1572 O O . PRO A 1 207 ? -93.273 -32.033 -0.088 1.00 61.22 207 PRO A O 1
ATOM 1575 N N . THR A 1 208 ? -94.057 -33.976 0.778 1.00 60.16 208 THR A N 1
ATOM 1576 C CA . THR A 1 208 ? -94.555 -34.578 -0.474 1.00 60.16 208 THR A CA 1
ATOM 1577 C C . THR A 1 208 ? -95.929 -34.038 -0.838 1.00 60.16 208 THR A C 1
ATOM 1579 O O . THR A 1 208 ? -96.678 -33.666 0.094 1.00 60.16 208 THR A O 1
#

Foldseek 3Di:
DVVVVVVVVVVVVVVVVVVVPPPDPPDPFDFDCLQVDTDTPVPDPFPKDKDFPVNCVVVVPWFVQSVPVVDPQWHWDDDPQFIWTGGVNDWDPRDQVFFILEWEEEQLRTDGGRVCRRDTDDQWRMKMKTAAADCVRNNPSNHGTYIYTYGHDDDDQVVPVVVVVVVVVVVVVVVVVVVVVVVVVVVVVVVVVVVVVVVVVVVVPDDD